Protein AF-A0A8T5HDU9-F1 (afdb_monomer_lite)

Sequence (271 aa):
MELEDFENNLGLETKKKIGDFSKLNGHQFEDYLKELFSILGYQVMRTKLSGDQGADLIIKKDDMKTVVQAKKYAGTVTNKAIQEVVASKKHYGADKAMVVTTGTFTKSAIELAKSNKVEIWDKNKLKEIINSINKTSNKSKGFQNQQSLNLKGDTFPAHCPFCDSEIKLNVKDLPKKNKQKTLSCPECNVDLGISIPDNFYSCIGCKKEFDTVKERIDHSKLCKKVKERQFNCSHCKKEFTLDDDEFKEFTKKGNLKVECPACKKNNMLKK

Structure (mmCIF, N/CA/C/O backbone):
data_AF-A0A8T5HDU9-F1
#
_entry.id   AF-A0A8T5HDU9-F1
#
loop_
_atom_site.group_PDB
_atom_site.id
_atom_site.type_symbol
_atom_site.label_atom_id
_atom_site.label_alt_id
_atom_site.label_comp_id
_atom_site.label_asym_id
_atom_site.label_entity_id
_atom_site.label_seq_id
_atom_site.pdbx_PDB_ins_code
_atom_site.Cartn_x
_atom_site.Cartn_y
_atom_site.Cartn_z
_atom_site.occupancy
_atom_site.B_iso_or_equiv
_atom_site.auth_seq_id
_atom_site.auth_comp_id
_atom_site.auth_asym_id
_atom_site.auth_atom_id
_atom_site.pdbx_PDB_model_num
ATOM 1 N N . MET A 1 1 ? 9.344 19.433 13.221 1.00 44.47 1 MET A N 1
ATOM 2 C CA . MET A 1 1 ? 10.137 18.382 12.566 1.00 44.47 1 MET A CA 1
ATOM 3 C C . MET A 1 1 ? 10.435 18.914 11.184 1.00 44.47 1 MET A C 1
ATOM 5 O O . MET A 1 1 ? 9.564 18.913 10.317 1.00 44.47 1 MET A O 1
ATOM 9 N N . GLU A 1 2 ? 11.553 19.623 11.122 1.00 40.31 2 GLU A N 1
ATOM 10 C CA . GLU A 1 2 ? 11.960 20.513 10.033 1.00 40.31 2 GLU A CA 1
ATOM 11 C C . GLU A 1 2 ? 12.643 19.693 8.931 1.00 40.31 2 GLU A C 1
ATOM 13 O O . GLU A 1 2 ? 12.979 18.531 9.140 1.00 40.31 2 GLU A O 1
ATOM 18 N N . LEU A 1 3 ? 12.827 20.271 7.741 1.00 41.50 3 LEU A N 1
ATOM 19 C CA . LEU A 1 3 ? 13.509 19.645 6.592 1.00 41.50 3 LEU A CA 1
ATOM 20 C C . LEU A 1 3 ? 14.855 18.989 6.957 1.00 41.50 3 LEU A C 1
ATOM 22 O O . LEU A 1 3 ? 15.269 18.034 6.305 1.00 41.50 3 LEU A O 1
ATOM 26 N N . GLU A 1 4 ? 15.490 19.454 8.030 1.00 41.84 4 GLU A N 1
ATOM 27 C CA . GLU A 1 4 ? 16.712 18.891 8.599 1.00 41.84 4 GLU A CA 1
ATOM 28 C C . GLU A 1 4 ? 16.515 17.455 9.119 1.00 41.84 4 GLU A C 1
ATOM 30 O O . GLU A 1 4 ? 17.338 16.587 8.846 1.00 41.84 4 GLU A O 1
ATOM 35 N N . ASP A 1 5 ? 15.385 17.141 9.761 1.00 40.84 5 ASP A N 1
ATOM 36 C CA . ASP A 1 5 ? 15.071 15.783 10.236 1.00 40.84 5 ASP A CA 1
ATOM 37 C C . ASP A 1 5 ? 14.770 14.812 9.076 1.00 40.84 5 ASP A C 1
ATOM 39 O O . ASP A 1 5 ? 14.942 13.597 9.208 1.00 40.84 5 ASP A O 1
ATOM 43 N N . PHE A 1 6 ? 14.324 15.345 7.932 1.00 44.84 6 PHE A N 1
ATOM 44 C CA . PHE A 1 6 ? 14.048 14.595 6.703 1.00 44.84 6 PHE A CA 1
ATOM 45 C C . PHE A 1 6 ? 15.334 14.275 5.929 1.00 44.84 6 PHE A C 1
ATOM 47 O O . PHE A 1 6 ? 15.513 13.147 5.473 1.00 44.84 6 PHE A O 1
ATOM 54 N N . GLU A 1 7 ? 16.264 15.230 5.835 1.00 39.62 7 GLU A N 1
ATOM 55 C CA . GLU A 1 7 ? 17.605 14.980 5.294 1.00 39.62 7 GLU A CA 1
ATOM 56 C C . GLU A 1 7 ? 18.400 14.005 6.182 1.00 39.62 7 GLU A C 1
ATOM 58 O O . GLU A 1 7 ? 19.117 13.147 5.663 1.00 39.62 7 GLU A O 1
ATOM 63 N N . ASN A 1 8 ? 18.210 14.071 7.506 1.00 40.03 8 ASN A N 1
ATOM 64 C CA . ASN A 1 8 ? 18.898 13.217 8.478 1.00 40.03 8 ASN A CA 1
ATOM 65 C C . ASN A 1 8 ? 18.348 11.775 8.552 1.00 40.03 8 ASN A C 1
ATOM 67 O O . ASN A 1 8 ? 19.130 10.842 8.733 1.00 40.03 8 ASN A O 1
ATOM 71 N N . ASN A 1 9 ? 17.039 11.542 8.364 1.00 38.56 9 ASN A N 1
ATOM 72 C CA . ASN A 1 9 ? 16.456 10.183 8.362 1.00 38.56 9 ASN A CA 1
ATOM 73 C C . ASN A 1 9 ? 16.655 9.407 7.049 1.00 38.56 9 ASN A C 1
ATOM 75 O O . ASN A 1 9 ? 16.356 8.216 6.986 1.00 38.56 9 ASN A O 1
ATOM 79 N N . LEU A 1 10 ? 17.201 10.046 6.011 1.00 43.00 10 LEU A N 1
ATOM 80 C CA . LEU A 1 10 ? 17.503 9.406 4.728 1.00 43.00 10 LEU A CA 1
ATOM 81 C C . LEU A 1 10 ? 18.739 8.488 4.772 1.00 43.00 10 LEU A C 1
ATOM 83 O O . LEU A 1 10 ? 19.112 7.932 3.742 1.00 43.00 10 LEU A O 1
ATOM 87 N N . GLY A 1 11 ? 19.382 8.297 5.933 1.00 31.52 11 GLY A N 1
ATOM 88 C CA . GLY A 1 11 ? 20.505 7.361 6.075 1.00 31.52 11 GLY A CA 1
ATOM 89 C C . GLY A 1 11 ? 21.682 7.697 5.153 1.00 31.52 11 GLY A C 1
ATOM 90 O O . GLY A 1 11 ? 22.359 6.806 4.640 1.00 31.52 11 GLY A O 1
ATOM 91 N N . LEU A 1 12 ? 21.907 8.986 4.899 1.00 38.19 12 LEU A N 1
ATOM 92 C CA . LEU A 1 12 ? 23.002 9.480 4.077 1.00 38.19 12 LEU A CA 1
ATOM 93 C C . LEU A 1 12 ? 23.918 10.325 4.955 1.00 38.19 12 LEU A C 1
ATOM 95 O O . LEU A 1 12 ? 23.865 11.552 4.939 1.00 38.19 12 LEU A O 1
ATOM 99 N N . GLU A 1 13 ? 24.812 9.664 5.691 1.00 32.16 13 GLU A N 1
ATOM 100 C CA . GLU A 1 13 ? 26.053 10.336 6.057 1.00 32.16 13 GLU A CA 1
ATOM 101 C C . GLU A 1 13 ? 26.675 10.880 4.763 1.00 32.16 13 GLU A C 1
ATOM 103 O O . GLU A 1 13 ? 26.891 10.139 3.800 1.00 32.16 13 GLU A O 1
ATOM 108 N N . THR A 1 14 ? 26.913 12.192 4.743 1.00 31.80 14 THR A N 1
ATOM 109 C CA . THR A 1 14 ? 27.238 13.066 3.600 1.00 31.80 14 THR A CA 1
ATOM 110 C C . THR A 1 14 ? 26.031 13.588 2.810 1.00 31.80 14 THR A C 1
ATOM 112 O O . THR A 1 14 ? 25.329 12.839 2.137 1.00 31.80 14 THR A O 1
ATOM 115 N N . LYS A 1 15 ? 25.866 14.925 2.826 1.00 36.50 15 LYS A N 1
ATOM 116 C CA . LYS A 1 15 ? 25.014 15.748 1.943 1.00 36.50 15 LYS A CA 1
ATOM 117 C C . LYS A 1 15 ? 25.076 15.267 0.482 1.00 36.50 15 LYS A C 1
ATOM 119 O O . LYS A 1 15 ? 25.859 15.775 -0.323 1.00 36.50 15 LYS A O 1
ATOM 124 N N . LYS A 1 16 ? 24.267 14.276 0.111 1.00 39.75 16 LYS A N 1
ATOM 125 C CA . LYS A 1 16 ? 24.137 13.792 -1.267 1.00 39.75 16 LYS A CA 1
ATOM 126 C C . LYS A 1 16 ? 23.023 14.590 -1.926 1.00 39.75 16 LYS A C 1
ATOM 128 O O . LYS A 1 16 ? 21.868 14.504 -1.526 1.00 39.75 16 LYS A O 1
ATOM 133 N N . LYS A 1 17 ? 23.382 15.384 -2.939 1.00 41.81 17 LYS A N 1
ATOM 134 C CA . LYS A 1 17 ? 22.431 16.140 -3.766 1.00 41.81 17 LYS A CA 1
ATOM 135 C C . LYS A 1 17 ? 21.303 15.215 -4.231 1.00 41.81 17 LYS A C 1
ATOM 137 O O . LYS A 1 17 ? 21.573 14.187 -4.855 1.00 41.81 17 LYS A O 1
ATOM 142 N N . ILE A 1 18 ? 20.056 15.603 -3.970 1.00 44.72 18 ILE A N 1
ATOM 143 C CA . ILE A 1 18 ? 18.882 14.912 -4.504 1.00 44.72 18 ILE A CA 1
ATOM 144 C C . ILE A 1 18 ? 19.044 14.823 -6.035 1.00 44.72 18 ILE A C 1
ATOM 146 O O . ILE A 1 18 ? 19.219 15.839 -6.707 1.00 44.72 18 ILE A O 1
ATOM 150 N N . GLY A 1 19 ? 19.070 13.603 -6.581 1.00 49.00 19 GLY A N 1
ATOM 151 C CA . GLY A 1 19 ? 19.288 13.348 -8.011 1.00 49.00 19 GLY A CA 1
ATOM 152 C C . GLY A 1 19 ? 20.672 12.814 -8.407 1.00 49.00 19 GLY A C 1
ATOM 153 O O . GLY A 1 19 ? 20.871 12.509 -9.588 1.00 49.00 19 GLY A O 1
ATOM 154 N N . ASP A 1 20 ? 21.613 12.645 -7.469 1.00 59.44 20 ASP A N 1
ATOM 155 C CA . ASP A 1 20 ? 22.830 11.859 -7.713 1.00 59.44 20 ASP A CA 1
ATOM 156 C C . ASP A 1 20 ? 22.637 10.380 -7.334 1.00 59.44 20 ASP A C 1
ATOM 158 O O . ASP A 1 20 ? 23.040 9.905 -6.272 1.00 59.44 20 ASP A O 1
ATOM 162 N N . PHE A 1 21 ? 22.020 9.632 -8.249 1.00 68.12 21 PHE A N 1
ATOM 163 C CA . PHE A 1 21 ? 21.819 8.186 -8.113 1.00 68.12 21 PHE A CA 1
ATOM 164 C C . PHE A 1 21 ? 23.083 7.355 -8.396 1.00 68.12 21 PHE A C 1
ATOM 166 O O . PHE A 1 21 ? 23.035 6.124 -8.337 1.00 68.12 21 PHE A O 1
ATOM 173 N N . SER A 1 22 ? 24.213 7.991 -8.738 1.00 61.94 22 SER A N 1
ATOM 174 C CA . SER A 1 22 ? 25.434 7.282 -9.155 1.00 61.94 22 SER A CA 1
ATOM 175 C C . SER A 1 22 ? 25.987 6.382 -8.047 1.00 61.94 22 SER A C 1
ATOM 177 O O . SER A 1 22 ? 26.449 5.273 -8.323 1.00 61.94 22 SER A O 1
ATOM 179 N N . LYS A 1 23 ? 25.848 6.829 -6.793 1.00 66.44 23 LYS A N 1
ATOM 180 C CA . LYS A 1 23 ? 26.367 6.168 -5.589 1.00 66.44 23 LYS A CA 1
ATOM 181 C C . LYS A 1 23 ? 25.394 5.182 -4.935 1.00 66.44 23 LYS A C 1
ATOM 183 O O . LYS A 1 23 ? 25.739 4.643 -3.889 1.00 66.44 23 LYS A O 1
ATOM 188 N N . LEU A 1 24 ? 24.195 4.978 -5.488 1.00 74.12 24 LEU A N 1
ATOM 189 C CA . LEU A 1 24 ? 23.232 4.008 -4.953 1.00 74.12 24 LEU A CA 1
ATOM 190 C C . LEU A 1 24 ? 23.458 2.627 -5.578 1.00 74.12 24 LEU A C 1
ATOM 192 O O . LEU A 1 24 ? 23.726 2.513 -6.778 1.00 74.12 24 LEU A O 1
ATOM 196 N N . ASN A 1 25 ? 23.338 1.569 -4.781 1.00 79.44 25 ASN A N 1
ATOM 197 C CA . ASN A 1 25 ? 23.164 0.209 -5.294 1.00 79.44 25 ASN A CA 1
ATOM 198 C C . ASN A 1 25 ? 21.679 -0.066 -5.637 1.00 79.44 25 ASN A C 1
ATOM 200 O O . ASN A 1 25 ? 20.837 0.819 -5.491 1.00 79.44 25 ASN A O 1
ATOM 204 N N . GLY A 1 26 ? 21.366 -1.261 -6.153 1.00 78.69 26 GLY A N 1
ATOM 205 C CA . GLY A 1 26 ? 19.998 -1.631 -6.550 1.00 78.69 26 GLY A CA 1
ATOM 206 C C . GLY A 1 26 ? 18.989 -1.504 -5.406 1.00 78.69 26 GLY A C 1
ATOM 207 O O . GLY A 1 26 ? 18.025 -0.757 -5.528 1.00 78.69 26 GLY A O 1
ATOM 208 N N . HIS A 1 27 ? 19.284 -2.114 -4.259 1.00 78.88 27 HIS A N 1
ATOM 209 C CA . HIS A 1 27 ? 18.409 -2.062 -3.085 1.00 78.88 27 HIS A CA 1
ATOM 210 C C . HIS A 1 27 ? 18.251 -0.654 -2.512 1.00 78.88 27 HIS A C 1
ATOM 212 O O . HIS A 1 27 ? 17.145 -0.239 -2.192 1.00 78.88 27 HIS A O 1
ATOM 218 N N . GLN A 1 28 ? 19.331 0.126 -2.456 1.00 80.88 28 GLN A N 1
ATOM 219 C CA . GLN A 1 28 ? 19.270 1.528 -2.036 1.00 80.88 28 GLN A CA 1
ATOM 220 C C . GLN A 1 28 ? 18.417 2.376 -2.986 1.00 80.88 28 GLN A C 1
ATOM 222 O O . GLN A 1 28 ? 17.809 3.356 -2.564 1.00 80.88 28 GLN A O 1
ATOM 227 N N . PHE A 1 29 ? 18.376 2.026 -4.273 1.00 83.38 29 PHE A N 1
ATOM 228 C CA . PHE A 1 29 ? 17.495 2.683 -5.229 1.00 83.38 29 PHE A CA 1
ATOM 229 C C . PHE A 1 29 ? 16.028 2.279 -5.028 1.00 83.38 29 PHE A C 1
ATOM 231 O O . PHE A 1 29 ? 15.161 3.142 -5.107 1.00 83.38 29 PHE A O 1
ATOM 238 N N . GLU A 1 30 ? 15.738 1.015 -4.712 1.00 86.31 30 GLU A N 1
ATOM 239 C CA . GLU A 1 30 ? 14.387 0.583 -4.320 1.00 86.31 30 GLU A CA 1
ATOM 240 C C . GLU A 1 30 ? 13.904 1.309 -3.057 1.00 86.31 30 GLU A C 1
ATOM 242 O O . GLU A 1 30 ? 12.787 1.826 -3.039 1.00 86.31 30 GLU A O 1
ATOM 247 N N . ASP A 1 31 ? 14.752 1.400 -2.028 1.00 81.25 31 ASP A N 1
ATOM 248 C CA . ASP A 1 31 ? 14.441 2.115 -0.785 1.00 81.25 31 ASP A CA 1
ATOM 249 C C . ASP A 1 31 ? 14.209 3.606 -1.048 1.00 81.25 31 ASP A C 1
ATOM 251 O O . ASP A 1 31 ? 13.233 4.184 -0.571 1.00 81.25 31 ASP A O 1
ATOM 255 N N . TYR A 1 32 ? 15.033 4.219 -1.900 1.00 84.12 32 TYR A N 1
ATOM 256 C CA . TYR A 1 32 ? 14.809 5.591 -2.344 1.00 84.12 32 TYR A CA 1
ATOM 257 C C . TYR A 1 32 ? 13.450 5.763 -3.042 1.00 84.12 32 TYR A C 1
ATOM 259 O O . TYR A 1 32 ? 12.726 6.722 -2.772 1.00 84.12 32 TYR A O 1
ATOM 267 N N . LEU A 1 33 ? 13.088 4.848 -3.947 1.00 87.75 33 LEU A N 1
ATOM 268 C CA . LEU A 1 33 ? 11.809 4.910 -4.652 1.00 87.75 33 LEU A CA 1
ATOM 269 C C . LEU A 1 33 ? 10.627 4.723 -3.704 1.00 87.75 33 LEU A C 1
ATOM 271 O O . LEU A 1 33 ? 9.613 5.395 -3.880 1.00 87.75 33 LEU A O 1
ATOM 275 N N . LYS A 1 34 ? 10.756 3.872 -2.682 1.00 84.25 34 LYS A N 1
ATOM 276 C CA . LYS A 1 34 ? 9.738 3.720 -1.640 1.00 84.25 34 LYS A CA 1
ATOM 277 C C . LYS A 1 34 ? 9.434 5.051 -0.955 1.00 84.25 34 LYS A C 1
ATOM 279 O O . LYS A 1 34 ? 8.264 5.430 -0.853 1.00 84.25 34 LYS A O 1
ATOM 284 N N . GLU A 1 35 ? 10.464 5.781 -0.545 1.00 79.69 35 GLU A N 1
ATOM 285 C CA . GLU A 1 35 ? 10.294 7.099 0.073 1.00 79.69 35 GLU A CA 1
ATOM 286 C C . GLU A 1 35 ? 9.729 8.121 -0.923 1.00 79.69 35 GLU A C 1
ATOM 288 O O . GLU A 1 35 ? 8.766 8.826 -0.619 1.00 79.69 35 GLU A O 1
ATOM 293 N N . LEU A 1 36 ? 10.247 8.150 -2.158 1.00 83.44 36 LEU A N 1
ATOM 294 C CA . LEU A 1 36 ? 9.759 9.050 -3.205 1.00 83.44 36 LEU A CA 1
ATOM 295 C C . LEU A 1 36 ? 8.262 8.855 -3.483 1.00 83.44 36 LEU A C 1
ATOM 297 O O . LEU A 1 36 ? 7.505 9.824 -3.518 1.00 83.44 36 LEU A O 1
ATOM 301 N N . PHE A 1 37 ? 7.813 7.614 -3.668 1.00 86.56 37 PHE A N 1
ATOM 302 C CA . PHE A 1 37 ? 6.399 7.316 -3.891 1.00 86.56 37 PHE A CA 1
ATOM 303 C C . PHE A 1 37 ? 5.545 7.667 -2.670 1.00 86.56 37 PHE A C 1
ATOM 305 O O . PHE A 1 37 ? 4.448 8.203 -2.837 1.00 86.56 37 PHE A O 1
ATOM 312 N N . SER A 1 38 ? 6.060 7.460 -1.458 1.00 79.88 38 SER A N 1
ATOM 313 C CA . SER A 1 38 ? 5.369 7.859 -0.227 1.00 79.88 38 SER A CA 1
ATOM 314 C C . SER A 1 38 ? 5.126 9.373 -0.178 1.00 79.88 38 SER A C 1
ATOM 316 O O . SER A 1 38 ? 4.008 9.805 0.105 1.00 79.88 38 SER A O 1
ATOM 318 N N . ILE A 1 39 ? 6.124 10.181 -0.557 1.00 77.06 39 ILE A N 1
ATOM 319 C CA . ILE A 1 39 ? 6.014 11.650 -0.663 1.00 77.06 39 ILE A CA 1
ATOM 320 C C . ILE A 1 39 ? 4.996 12.063 -1.730 1.00 77.06 39 ILE A C 1
ATOM 322 O O . ILE A 1 39 ? 4.244 13.018 -1.549 1.00 77.06 39 ILE A O 1
ATOM 326 N N . LEU A 1 40 ? 4.928 11.323 -2.836 1.00 79.19 40 LEU A N 1
ATOM 327 C CA . LEU A 1 40 ? 3.941 11.538 -3.899 1.00 79.19 40 LEU A CA 1
ATOM 328 C C . LEU A 1 40 ? 2.515 11.089 -3.513 1.00 79.19 40 LEU A C 1
ATOM 330 O O . LEU A 1 40 ? 1.588 11.173 -4.333 1.00 79.19 40 LEU A O 1
ATOM 334 N N . GLY A 1 41 ? 2.322 10.633 -2.272 1.00 80.62 41 GLY A N 1
ATOM 335 C CA . GLY A 1 41 ? 1.033 10.238 -1.714 1.00 80.62 41 GLY A CA 1
ATOM 336 C C . GLY A 1 41 ? 0.614 8.815 -2.074 1.00 80.62 41 GLY A C 1
ATOM 337 O O . GLY A 1 41 ? -0.575 8.513 -2.032 1.00 80.62 41 GLY A O 1
ATOM 338 N N . TYR A 1 42 ? 1.553 7.953 -2.464 1.00 83.00 42 TYR A N 1
ATOM 339 C CA . TYR A 1 42 ? 1.280 6.532 -2.661 1.00 83.00 42 TYR A CA 1
ATOM 340 C C . TYR A 1 42 ? 1.483 5.758 -1.357 1.00 83.00 42 TYR A C 1
ATOM 342 O O . TYR A 1 42 ? 2.372 6.052 -0.563 1.00 83.00 42 TYR A O 1
ATOM 350 N N . GLN A 1 43 ? 0.694 4.706 -1.172 1.00 81.50 43 GLN A N 1
ATOM 351 C CA . GLN A 1 43 ? 1.021 3.622 -0.252 1.00 81.50 43 GLN A CA 1
ATOM 352 C C . GLN A 1 43 ? 2.010 2.693 -0.953 1.00 81.50 43 GLN A C 1
ATOM 354 O O . GLN A 1 43 ? 1.779 2.350 -2.111 1.00 81.50 43 GLN A O 1
ATOM 359 N N . VAL A 1 44 ? 3.091 2.284 -0.289 1.00 85.00 44 VAL A N 1
ATOM 360 C CA . VAL A 1 44 ? 4.171 1.514 -0.925 1.00 85.00 44 VAL A CA 1
ATOM 361 C C . VAL A 1 44 ? 4.487 0.248 -0.141 1.00 85.00 44 VAL A C 1
ATOM 363 O O . VAL A 1 44 ? 4.663 0.288 1.073 1.00 85.00 44 VAL A O 1
ATOM 366 N N . MET A 1 45 ? 4.621 -0.867 -0.852 1.00 83.38 45 MET A N 1
ATOM 367 C CA . MET A 1 45 ? 5.045 -2.164 -0.337 1.00 83.38 45 MET A CA 1
ATOM 368 C C . MET A 1 45 ? 6.241 -2.663 -1.156 1.00 83.38 45 MET A C 1
ATOM 370 O O . MET A 1 45 ? 6.192 -2.634 -2.383 1.00 83.38 45 MET A O 1
ATOM 374 N N . ARG A 1 46 ? 7.303 -3.139 -0.494 1.00 81.50 46 ARG A N 1
ATOM 375 C CA . ARG A 1 46 ? 8.397 -3.867 -1.163 1.00 81.50 46 ARG A CA 1
ATOM 376 C C . ARG A 1 46 ? 7.983 -5.315 -1.394 1.00 81.50 46 ARG A C 1
ATOM 378 O O . ARG A 1 46 ? 7.341 -5.914 -0.532 1.00 81.50 46 ARG A O 1
ATOM 385 N N . THR A 1 47 ? 8.346 -5.874 -2.539 1.00 79.25 47 THR A N 1
ATOM 386 C CA . THR A 1 47 ? 8.228 -7.317 -2.776 1.00 79.25 47 THR A CA 1
ATOM 387 C C . THR A 1 47 ? 9.401 -8.054 -2.114 1.00 79.25 47 THR A C 1
ATOM 389 O O . THR A 1 47 ? 10.332 -7.442 -1.582 1.00 79.25 47 THR A O 1
ATOM 392 N N . LYS A 1 48 ? 9.343 -9.391 -2.062 1.00 73.75 48 LYS A N 1
ATOM 393 C CA . LYS A 1 48 ? 10.425 -10.198 -1.477 1.00 73.75 48 LYS A CA 1
ATOM 394 C C . LYS A 1 48 ? 11.701 -10.053 -2.315 1.00 73.75 48 LYS A C 1
ATOM 396 O O . LYS A 1 48 ? 11.640 -10.133 -3.532 1.00 73.75 48 LYS A O 1
ATOM 401 N N . LEU A 1 49 ? 12.854 -9.945 -1.647 1.00 57.53 49 LEU A N 1
ATOM 402 C CA . LEU A 1 49 ? 14.182 -9.812 -2.274 1.00 57.53 49 LEU A CA 1
ATOM 403 C C . LEU A 1 49 ? 14.569 -10.990 -3.191 1.00 57.53 49 LEU A C 1
ATOM 405 O O . LEU A 1 49 ? 15.455 -10.847 -4.029 1.00 57.53 49 LEU A O 1
ATOM 409 N N . SER A 1 50 ? 13.946 -12.161 -3.024 1.00 50.69 50 SER A N 1
ATOM 410 C CA . SER A 1 50 ? 14.136 -13.324 -3.892 1.00 50.69 50 SER A CA 1
ATOM 411 C C . SER A 1 50 ? 12.793 -13.835 -4.415 1.00 50.69 50 SER A C 1
ATOM 413 O O . SER A 1 50 ? 11.808 -13.908 -3.678 1.00 50.69 50 SER A O 1
ATOM 415 N N . GLY A 1 51 ? 12.756 -14.196 -5.703 1.00 56.69 51 GLY A N 1
ATOM 416 C CA . GLY A 1 51 ? 11.541 -14.698 -6.352 1.00 56.69 51 GLY A CA 1
ATOM 417 C C . GLY A 1 51 ? 10.451 -13.638 -6.535 1.00 56.69 51 GLY A C 1
ATOM 418 O O . GLY A 1 51 ? 9.275 -13.983 -6.532 1.00 56.69 51 GLY A O 1
ATOM 419 N N . ASP A 1 52 ? 10.844 -12.373 -6.693 1.00 60.22 52 ASP A N 1
ATOM 420 C CA . ASP A 1 52 ? 10.005 -11.172 -6.830 1.00 60.22 52 ASP A CA 1
ATOM 421 C C . ASP A 1 52 ? 9.054 -11.177 -8.046 1.00 60.22 52 ASP A C 1
ATOM 423 O O . ASP A 1 52 ? 8.177 -10.316 -8.165 1.00 60.22 52 ASP A O 1
ATOM 427 N N . GLN A 1 53 ? 9.194 -12.168 -8.934 1.00 74.56 53 GLN A N 1
ATOM 428 C CA . GLN A 1 53 ? 8.408 -12.337 -10.157 1.00 74.56 53 GLN A CA 1
ATOM 429 C C . GLN A 1 53 ? 8.426 -11.080 -11.047 1.00 74.56 53 GLN A C 1
ATOM 431 O O . GLN A 1 53 ? 7.454 -10.839 -11.762 1.00 74.56 53 GLN A O 1
ATOM 436 N N . GLY A 1 54 ? 9.504 -10.279 -11.015 1.00 75.06 54 GLY A N 1
ATOM 437 C CA . GLY A 1 54 ? 9.684 -9.104 -11.884 1.00 75.06 54 GLY A CA 1
ATOM 438 C C . GLY A 1 54 ? 9.033 -7.795 -11.407 1.00 75.06 54 GLY A C 1
ATOM 439 O O . GLY A 1 54 ? 8.733 -6.919 -12.222 1.00 75.06 54 GLY A O 1
ATOM 440 N N . ALA A 1 55 ? 8.767 -7.648 -10.107 1.00 85.56 55 ALA A N 1
ATOM 441 C CA . ALA A 1 55 ? 8.374 -6.368 -9.518 1.00 85.56 55 ALA A CA 1
ATOM 442 C C . ALA A 1 55 ? 9.123 -6.156 -8.207 1.00 85.56 55 ALA A C 1
ATOM 444 O O . ALA A 1 55 ? 9.084 -7.035 -7.359 1.00 85.56 55 ALA A O 1
ATOM 445 N N . ASP A 1 56 ? 9.719 -4.980 -8.015 1.00 88.62 56 ASP A N 1
ATOM 446 C CA . ASP A 1 56 ? 10.464 -4.622 -6.799 1.00 88.62 56 ASP A CA 1
ATOM 447 C C . ASP A 1 56 ? 9.565 -3.912 -5.769 1.00 88.62 56 ASP A C 1
ATOM 449 O O . ASP A 1 56 ? 9.728 -4.064 -4.556 1.00 88.62 56 ASP A O 1
ATOM 453 N N . LEU A 1 57 ? 8.582 -3.133 -6.245 1.00 91.06 57 LEU A N 1
ATOM 454 C CA . LEU A 1 57 ? 7.603 -2.436 -5.407 1.00 91.06 57 LEU A CA 1
ATOM 455 C C . LEU A 1 57 ? 6.176 -2.650 -5.916 1.00 91.06 57 LEU A C 1
ATOM 457 O O . LEU A 1 57 ? 5.918 -2.833 -7.105 1.00 91.06 57 LEU A O 1
ATOM 461 N N . ILE A 1 58 ? 5.224 -2.536 -5.001 1.00 91.06 58 ILE A N 1
ATOM 462 C CA . ILE A 1 58 ? 3.798 -2.414 -5.282 1.00 91.06 58 ILE A CA 1
ATOM 463 C C . ILE A 1 58 ? 3.328 -1.119 -4.634 1.00 91.06 58 ILE A C 1
ATOM 465 O O . ILE A 1 58 ? 3.455 -0.946 -3.422 1.00 91.06 58 ILE A O 1
ATOM 469 N N . ILE A 1 59 ? 2.790 -0.209 -5.442 1.00 93.75 59 ILE A N 1
ATOM 470 C CA . ILE A 1 59 ? 2.288 1.087 -4.987 1.00 93.75 59 ILE A CA 1
ATOM 471 C C . ILE A 1 59 ? 0.776 1.185 -5.196 1.00 93.75 59 ILE A C 1
ATOM 473 O O . ILE A 1 59 ? 0.247 0.653 -6.171 1.00 93.75 59 ILE A O 1
ATOM 477 N N . LYS A 1 60 ? 0.066 1.868 -4.295 1.00 88.56 60 LYS A N 1
ATOM 478 C CA . LYS A 1 60 ? -1.383 2.094 -4.383 1.00 88.56 60 LYS A CA 1
ATOM 479 C C . LYS A 1 60 ? -1.717 3.560 -4.129 1.00 88.56 60 LYS A C 1
ATOM 481 O O . LYS A 1 60 ? -1.225 4.144 -3.166 1.00 88.56 60 LYS A O 1
ATOM 486 N N . LYS A 1 61 ? -2.553 4.149 -4.981 1.00 86.62 61 LYS A N 1
ATOM 487 C CA . LYS A 1 61 ? -3.100 5.503 -4.811 1.00 86.62 61 LYS A CA 1
ATOM 488 C C . LYS A 1 61 ? -4.464 5.579 -5.484 1.00 86.62 61 LYS A C 1
ATOM 490 O O . LYS A 1 61 ? -4.610 5.041 -6.576 1.00 86.62 61 LYS A O 1
ATOM 495 N N . ASP A 1 62 ? -5.433 6.213 -4.827 1.00 85.31 62 ASP A N 1
ATOM 496 C CA . ASP A 1 62 ? -6.814 6.350 -5.320 1.00 85.31 62 ASP A CA 1
ATOM 497 C C . ASP A 1 62 ? -7.412 4.997 -5.755 1.00 85.31 62 ASP A C 1
ATOM 499 O O . ASP A 1 62 ? -7.923 4.844 -6.860 1.00 85.31 62 ASP A O 1
ATOM 503 N N . ASP A 1 63 ? -7.228 3.981 -4.904 1.00 81.25 63 ASP A N 1
ATOM 504 C CA . ASP A 1 63 ? -7.592 2.573 -5.122 1.00 81.25 63 ASP A CA 1
ATOM 505 C C . ASP A 1 63 ? -6.951 1.856 -6.320 1.00 81.25 63 ASP A C 1
ATOM 507 O O . ASP A 1 63 ? -7.170 0.664 -6.508 1.00 81.25 63 ASP A O 1
ATOM 511 N N . MET A 1 64 ? -6.052 2.516 -7.049 1.00 88.62 64 MET A N 1
ATOM 512 C CA . MET A 1 64 ? -5.326 1.921 -8.167 1.00 88.62 64 MET A CA 1
ATOM 513 C C . MET A 1 64 ? -4.020 1.282 -7.703 1.00 88.62 64 MET A C 1
ATOM 515 O O . MET A 1 64 ? -3.110 1.973 -7.233 1.00 88.62 64 MET A O 1
ATOM 519 N N . LYS A 1 65 ? -3.892 -0.033 -7.895 1.00 91.38 65 LYS A N 1
ATOM 520 C CA . LYS A 1 65 ? -2.684 -0.807 -7.596 1.00 91.38 65 LYS A CA 1
ATOM 521 C C . LYS A 1 65 ? -1.748 -0.821 -8.805 1.00 91.38 65 LYS A C 1
ATOM 523 O O . LYS A 1 65 ? -2.145 -1.130 -9.927 1.00 91.38 65 LYS A O 1
ATOM 528 N N . THR A 1 66 ? -0.478 -0.506 -8.582 1.00 95.19 66 THR A N 1
ATOM 529 C CA . THR A 1 66 ? 0.561 -0.456 -9.617 1.00 95.19 66 THR A CA 1
ATOM 530 C C . THR A 1 66 ? 1.755 -1.299 -9.190 1.00 95.19 66 THR A C 1
ATOM 532 O O . THR A 1 66 ? 2.305 -1.089 -8.112 1.00 95.19 66 THR A O 1
ATOM 535 N N . VAL A 1 67 ? 2.172 -2.243 -10.033 1.00 95.12 67 VAL A N 1
ATOM 536 C CA . VAL A 1 67 ? 3.463 -2.935 -9.866 1.00 95.12 67 VAL A CA 1
ATOM 537 C C . VAL A 1 67 ? 4.583 -2.084 -10.453 1.00 95.12 67 VAL A C 1
ATOM 539 O O . VAL A 1 67 ? 4.417 -1.492 -11.520 1.00 95.12 67 VAL A O 1
ATOM 542 N N . VAL A 1 68 ? 5.718 -2.028 -9.767 1.00 95.25 68 VAL A N 1
ATOM 543 C CA . VAL A 1 68 ? 6.872 -1.222 -10.159 1.00 95.25 68 VAL A CA 1
ATOM 544 C C . VAL A 1 68 ? 8.110 -2.105 -10.230 1.00 95.25 68 VAL A C 1
ATOM 546 O O . VAL A 1 68 ? 8.488 -2.724 -9.238 1.00 95.25 68 VAL A O 1
ATOM 549 N N . GLN A 1 69 ? 8.777 -2.112 -11.380 1.00 93.81 69 GLN A N 1
ATOM 550 C CA . GLN A 1 69 ? 10.138 -2.629 -11.512 1.00 93.81 69 GLN A CA 1
ATOM 551 C C . GLN A 1 69 ? 11.124 -1.454 -11.481 1.00 93.81 69 GLN A C 1
ATOM 553 O O . GLN A 1 69 ? 11.118 -0.583 -12.353 1.00 93.81 69 GLN A O 1
ATOM 558 N N . ALA A 1 70 ? 12.001 -1.444 -10.490 1.00 91.88 70 ALA A N 1
ATOM 559 C CA . ALA A 1 70 ? 13.137 -0.561 -10.351 1.00 91.88 70 ALA A CA 1
ATOM 560 C C . ALA A 1 70 ? 14.375 -1.165 -11.037 1.00 91.88 70 ALA A C 1
ATOM 562 O O . ALA A 1 70 ? 14.830 -2.261 -10.728 1.00 91.88 70 ALA A O 1
ATOM 563 N N . LYS A 1 71 ? 14.992 -0.426 -11.961 1.00 88.19 71 LYS A N 1
ATOM 564 C CA . LYS A 1 71 ? 16.293 -0.790 -12.541 1.00 88.19 71 LYS A CA 1
ATOM 565 C C . LYS A 1 71 ? 17.304 0.319 -12.283 1.00 88.19 71 LYS A C 1
ATOM 567 O O . LYS A 1 71 ? 17.334 1.324 -12.999 1.00 88.19 71 LYS A O 1
ATOM 572 N N . LYS A 1 72 ? 18.192 0.121 -11.304 1.00 80.69 72 LYS A N 1
ATOM 573 C CA . LYS A 1 72 ? 19.376 0.977 -11.139 1.00 80.69 72 LYS A CA 1
ATOM 574 C C . LYS A 1 72 ? 20.385 0.639 -12.233 1.00 80.69 72 LYS A C 1
ATOM 576 O O . LYS A 1 72 ? 21.116 -0.339 -12.131 1.00 80.69 72 LYS A O 1
ATOM 581 N N . TYR A 1 73 ? 20.403 1.432 -13.298 1.00 70.81 73 TYR A N 1
ATOM 582 C CA . TYR A 1 73 ? 21.245 1.215 -14.474 1.00 70.81 73 TYR A CA 1
ATOM 583 C C . TYR A 1 73 ? 21.960 2.511 -14.863 1.00 70.81 73 TYR A C 1
ATOM 585 O O . TYR A 1 73 ? 21.369 3.591 -14.841 1.00 70.81 73 TYR A O 1
ATOM 593 N N . ALA A 1 74 ? 23.242 2.397 -15.216 1.00 58.94 74 ALA A N 1
ATOM 594 C CA . ALA A 1 74 ? 23.985 3.480 -15.867 1.00 58.94 74 ALA A CA 1
ATOM 595 C C . ALA A 1 74 ? 23.740 3.508 -17.390 1.00 58.94 74 ALA A C 1
ATOM 597 O O . ALA A 1 74 ? 23.946 4.540 -18.022 1.00 58.94 74 ALA A O 1
ATOM 598 N N . GLY A 1 75 ? 23.295 2.382 -17.961 1.00 68.75 75 GLY A N 1
ATOM 599 C CA . GLY A 1 75 ? 22.987 2.225 -19.381 1.00 68.75 75 GLY A CA 1
ATOM 600 C C . GLY A 1 75 ? 21.493 2.304 -19.696 1.00 68.75 75 GLY A C 1
ATOM 601 O O . GLY A 1 75 ? 20.696 2.862 -18.941 1.00 68.75 75 GLY A O 1
ATOM 602 N N . THR A 1 76 ? 21.120 1.721 -20.830 1.00 85.00 76 THR A N 1
ATOM 603 C CA . THR A 1 76 ? 19.755 1.775 -21.352 1.00 85.00 76 THR A CA 1
ATOM 604 C C . THR A 1 76 ? 18.967 0.508 -21.003 1.00 85.00 76 THR A C 1
ATOM 606 O O . THR A 1 76 ? 19.428 -0.607 -21.234 1.00 85.00 76 THR A O 1
ATOM 609 N N . VAL A 1 77 ? 17.760 0.678 -20.467 1.00 89.38 77 VAL A N 1
ATOM 610 C CA . VAL A 1 77 ? 16.801 -0.389 -20.173 1.00 89.38 77 VAL A CA 1
ATOM 611 C C . VAL A 1 77 ? 16.203 -0.933 -21.471 1.00 89.38 77 VAL A C 1
ATOM 613 O O . VAL A 1 77 ? 15.732 -0.173 -22.319 1.00 89.38 77 VAL A O 1
ATOM 616 N N . THR A 1 78 ? 16.218 -2.258 -21.613 1.00 92.50 78 THR A N 1
ATOM 617 C CA . THR A 1 78 ? 15.723 -2.990 -22.787 1.00 92.50 78 THR A CA 1
ATOM 618 C C . THR A 1 78 ? 14.327 -3.575 -22.550 1.00 92.50 78 THR A C 1
ATOM 620 O O . THR A 1 78 ? 13.774 -3.495 -21.450 1.00 92.50 78 THR A O 1
ATOM 623 N N . ASN A 1 79 ? 13.764 -4.221 -23.578 1.00 94.88 79 ASN A N 1
ATOM 624 C CA . ASN A 1 79 ? 12.441 -4.855 -23.546 1.00 94.88 79 ASN A CA 1
ATOM 625 C C . ASN A 1 79 ? 12.235 -5.809 -22.365 1.00 94.88 79 ASN A C 1
ATOM 627 O O . ASN A 1 79 ? 11.109 -5.936 -21.895 1.00 94.88 79 ASN A O 1
ATOM 631 N N . LYS A 1 80 ? 13.301 -6.454 -21.874 1.00 93.50 80 LYS A N 1
ATOM 632 C CA . LYS A 1 80 ? 13.222 -7.433 -20.786 1.00 93.50 80 LYS A CA 1
ATOM 633 C C . LYS A 1 80 ? 12.541 -6.859 -19.539 1.00 93.50 80 LYS A C 1
ATOM 635 O O . LYS A 1 80 ? 11.633 -7.488 -19.017 1.00 93.50 80 LYS A O 1
ATOM 640 N N . ALA A 1 81 ? 12.897 -5.644 -19.119 1.00 92.44 81 ALA A N 1
ATOM 641 C CA . ALA A 1 81 ? 12.289 -5.025 -17.936 1.00 92.44 81 ALA A CA 1
ATOM 642 C C . ALA A 1 81 ? 10.791 -4.729 -18.129 1.00 92.44 81 ALA A C 1
ATOM 644 O O . ALA A 1 81 ? 10.008 -4.819 -17.188 1.00 92.44 81 ALA A O 1
ATOM 645 N N . ILE A 1 82 ? 10.384 -4.394 -19.358 1.00 96.12 82 ILE A N 1
ATOM 646 C CA . ILE A 1 82 ? 8.972 -4.180 -19.690 1.00 96.12 82 ILE A CA 1
ATOM 647 C C . ILE A 1 82 ? 8.216 -5.515 -19.665 1.00 96.12 82 ILE A C 1
ATOM 649 O O . ILE A 1 82 ? 7.116 -5.589 -19.132 1.00 96.12 82 ILE A O 1
ATOM 653 N N . GLN A 1 83 ? 8.807 -6.580 -20.214 1.00 95.31 83 GLN A N 1
ATOM 654 C CA . GLN A 1 83 ? 8.217 -7.922 -20.210 1.00 95.31 83 GLN A CA 1
ATOM 655 C C . GLN A 1 83 ? 8.047 -8.467 -18.788 1.00 95.31 83 GLN A C 1
ATOM 657 O O . GLN A 1 83 ? 6.987 -9.005 -18.476 1.00 95.31 83 GLN A O 1
ATOM 662 N N . GLU A 1 84 ? 9.062 -8.283 -17.935 1.00 93.44 84 GLU A N 1
ATOM 663 C CA . GLU A 1 84 ? 9.038 -8.652 -16.515 1.00 93.44 84 GLU A CA 1
ATOM 664 C C . GLU A 1 84 ? 7.835 -8.004 -15.819 1.00 93.44 84 GLU A C 1
ATOM 666 O O . GLU A 1 84 ? 6.933 -8.716 -15.382 1.00 93.44 84 GLU A O 1
ATOM 671 N N . VAL A 1 85 ? 7.732 -6.669 -15.840 1.00 94.31 85 VAL A N 1
ATOM 672 C CA . VAL A 1 85 ? 6.660 -5.971 -15.113 1.00 94.31 85 VAL A CA 1
ATOM 673 C C . VAL A 1 85 ? 5.258 -6.259 -15.673 1.00 94.31 85 VAL A C 1
ATOM 675 O O . VAL A 1 85 ? 4.271 -6.261 -14.933 1.00 94.31 85 VAL A O 1
ATOM 678 N N . VAL A 1 86 ? 5.140 -6.530 -16.980 1.00 95.38 86 VAL A N 1
ATOM 679 C CA . VAL A 1 86 ? 3.868 -6.937 -17.604 1.00 95.38 86 VAL A CA 1
ATOM 680 C C . VAL A 1 86 ? 3.406 -8.289 -17.062 1.00 95.38 86 VAL A C 1
ATOM 682 O O . VAL A 1 86 ? 2.220 -8.449 -16.765 1.00 95.38 86 VAL A O 1
ATOM 685 N N . ALA A 1 87 ? 4.321 -9.243 -16.882 1.00 92.31 87 ALA A N 1
ATOM 686 C CA . ALA A 1 87 ? 4.003 -10.520 -16.252 1.00 92.31 87 ALA A CA 1
ATOM 687 C C . ALA A 1 87 ? 3.621 -10.330 -14.772 1.00 92.31 87 ALA A C 1
ATOM 689 O O . ALA A 1 87 ? 2.597 -10.857 -14.322 1.00 92.31 87 ALA A O 1
ATOM 690 N N . SER A 1 88 ? 4.373 -9.505 -14.037 1.00 90.12 88 SER A N 1
ATOM 691 C CA . SER A 1 88 ? 4.122 -9.221 -12.618 1.00 90.12 88 SER A CA 1
ATOM 692 C C . SER A 1 88 ? 2.767 -8.572 -12.380 1.00 90.12 88 SER A C 1
ATOM 694 O O . SER A 1 88 ? 2.111 -8.862 -11.381 1.00 90.12 88 SER A O 1
ATOM 696 N N . LYS A 1 89 ? 2.305 -7.723 -13.307 1.00 93.25 89 LYS A N 1
ATOM 697 C CA . LYS A 1 89 ? 0.998 -7.063 -13.215 1.00 93.25 89 LYS A CA 1
ATOM 698 C C . LYS A 1 89 ? -0.122 -8.071 -12.982 1.00 93.25 89 LYS A C 1
ATOM 700 O O . LYS A 1 89 ? -0.935 -7.888 -12.079 1.00 93.25 89 LYS A O 1
ATOM 705 N N . LYS A 1 90 ? -0.142 -9.149 -13.773 1.00 89.06 90 LYS A N 1
ATOM 706 C CA . LYS A 1 90 ? -1.138 -10.216 -13.629 1.00 89.06 90 LYS A CA 1
ATOM 707 C C . LYS A 1 90 ? -0.900 -11.031 -12.361 1.00 89.06 90 LYS A C 1
ATOM 709 O O . LYS A 1 90 ? -1.862 -11.339 -11.667 1.00 89.06 90 LYS A O 1
ATOM 714 N N . HIS A 1 91 ? 0.356 -11.348 -12.052 1.00 86.12 91 HIS A N 1
ATOM 715 C CA . HIS A 1 91 ? 0.716 -12.126 -10.865 1.00 86.12 91 HIS A CA 1
ATOM 716 C C . HIS A 1 91 ? 0.237 -11.471 -9.558 1.00 86.12 91 HIS A C 1
ATOM 718 O O . HIS A 1 91 ? -0.337 -12.142 -8.708 1.00 86.12 91 HIS A O 1
ATOM 724 N N . TYR A 1 92 ? 0.408 -10.154 -9.426 1.00 82.75 92 TYR A N 1
ATOM 725 C CA . TYR A 1 92 ? 0.043 -9.400 -8.222 1.00 82.75 92 TYR A CA 1
ATOM 726 C C . TYR A 1 92 ? -1.362 -8.774 -8.263 1.00 82.75 92 TYR A C 1
ATOM 728 O O . TYR A 1 92 ? -1.719 -8.024 -7.345 1.00 82.75 92 TYR A O 1
ATOM 736 N N . GLY A 1 93 ? -2.151 -9.046 -9.311 1.00 87.19 93 GLY A N 1
ATOM 737 C CA . GLY A 1 93 ? -3.494 -8.483 -9.489 1.00 87.19 93 GLY A CA 1
ATOM 738 C C . GLY A 1 93 ? -3.504 -6.951 -9.519 1.00 87.19 93 GLY A C 1
ATOM 739 O O . GLY A 1 93 ? -4.329 -6.335 -8.856 1.00 87.19 93 GLY A O 1
ATOM 740 N N . ALA A 1 94 ? -2.538 -6.333 -10.203 1.00 91.62 94 ALA A N 1
ATOM 741 C CA . ALA A 1 94 ? -2.408 -4.880 -10.277 1.00 91.62 94 ALA A CA 1
ATOM 742 C C . ALA A 1 94 ? -3.105 -4.289 -11.513 1.00 91.62 94 ALA A C 1
ATOM 744 O O . ALA A 1 94 ? -3.090 -4.862 -12.605 1.00 91.62 94 ALA A O 1
ATOM 745 N N . ASP A 1 95 ? -3.648 -3.084 -11.366 1.00 94.62 95 ASP A N 1
ATOM 746 C CA . ASP A 1 95 ? -4.349 -2.354 -12.426 1.00 94.62 95 ASP A CA 1
ATOM 747 C C . ASP A 1 95 ? -3.385 -1.729 -13.435 1.00 94.62 95 ASP A C 1
ATOM 749 O O . ASP A 1 95 ? -3.678 -1.614 -14.632 1.00 94.62 95 ASP A O 1
ATOM 753 N N . LYS A 1 96 ? -2.199 -1.344 -12.958 1.00 96.44 96 LYS A N 1
ATOM 754 C CA . LYS A 1 96 ? -1.154 -0.662 -13.726 1.00 96.44 96 LYS A CA 1
ATOM 755 C C . LYS A 1 96 ? 0.212 -1.313 -13.518 1.00 96.44 96 LYS A C 1
ATOM 757 O O . LYS A 1 96 ? 0.432 -2.067 -12.572 1.00 96.44 96 LYS A O 1
ATOM 762 N N . ALA A 1 97 ? 1.127 -1.003 -14.426 1.00 96.81 97 ALA A N 1
ATOM 763 C CA . ALA A 1 97 ? 2.517 -1.425 -14.369 1.00 96.81 97 ALA A CA 1
ATOM 764 C C . ALA A 1 97 ? 3.432 -0.242 -14.676 1.00 96.81 97 ALA A C 1
ATOM 766 O O . ALA A 1 97 ? 3.088 0.601 -15.508 1.00 96.81 97 ALA A O 1
ATOM 767 N N . MET A 1 98 ? 4.585 -0.197 -14.017 1.00 97.56 98 MET A N 1
ATOM 768 C CA . MET A 1 98 ? 5.548 0.887 -14.137 1.00 97.56 98 MET A CA 1
ATOM 769 C C . MET A 1 98 ? 6.985 0.361 -14.119 1.00 97.56 98 MET A C 1
ATOM 771 O O . MET A 1 98 ? 7.317 -0.526 -13.338 1.00 97.56 98 MET A O 1
ATOM 775 N N . VAL A 1 99 ? 7.863 0.942 -14.934 1.00 95.88 99 VAL A N 1
ATOM 776 C CA . VAL A 1 99 ? 9.313 0.729 -14.832 1.00 95.88 99 VAL A CA 1
ATOM 777 C C . VAL A 1 99 ? 10.001 2.043 -14.509 1.00 95.88 99 VAL A C 1
ATOM 779 O O . VAL A 1 99 ? 9.809 3.041 -15.201 1.00 95.88 99 VAL A O 1
ATOM 782 N N . VAL A 1 100 ? 10.836 2.032 -13.474 1.00 94.94 100 VAL A N 1
ATOM 783 C CA . VAL A 1 100 ? 11.577 3.205 -13.010 1.00 94.94 100 VAL A CA 1
ATOM 784 C C . VAL A 1 100 ? 13.071 2.934 -13.106 1.00 94.94 100 VAL A C 1
ATOM 786 O O . VAL A 1 100 ? 13.561 1.914 -12.623 1.00 94.94 100 VAL A O 1
ATOM 789 N N . THR A 1 101 ? 13.827 3.839 -13.725 1.00 91.69 101 THR A N 1
ATOM 790 C CA . THR A 1 101 ? 15.271 3.671 -13.900 1.00 91.69 101 THR A CA 1
ATOM 791 C C . THR A 1 101 ? 16.057 4.961 -13.716 1.00 91.69 101 THR A C 1
ATOM 793 O O . THR A 1 101 ? 15.608 6.053 -14.049 1.00 91.69 101 THR A O 1
ATOM 796 N N . THR A 1 102 ? 17.291 4.818 -13.233 1.00 87.25 102 THR A N 1
ATOM 797 C CA . THR A 1 102 ? 18.298 5.890 -13.199 1.00 87.25 102 THR A CA 1
ATOM 798 C C . THR A 1 102 ? 18.956 6.146 -14.560 1.00 87.25 102 THR A C 1
ATOM 800 O O . THR A 1 102 ? 19.759 7.075 -14.673 1.00 87.25 102 THR A O 1
ATOM 803 N N . GLY A 1 103 ? 18.673 5.304 -15.559 1.00 87.69 103 GLY A N 1
ATOM 804 C CA . GLY A 1 103 ? 19.193 5.377 -16.924 1.00 87.69 103 GLY A CA 1
ATOM 805 C C . GLY A 1 103 ? 18.166 5.923 -17.921 1.00 87.69 103 GLY A C 1
ATOM 806 O O . GLY A 1 103 ? 17.351 6.785 -17.588 1.00 87.69 103 GLY A O 1
ATOM 807 N N . THR A 1 104 ? 18.215 5.417 -19.152 1.00 89.94 104 THR A N 1
ATOM 808 C CA . THR A 1 104 ? 17.251 5.712 -20.233 1.00 89.94 104 THR A CA 1
ATOM 809 C C . THR A 1 104 ? 16.631 4.421 -20.768 1.00 89.94 104 THR A C 1
ATOM 811 O O . THR A 1 104 ? 17.056 3.336 -20.388 1.00 89.94 104 THR A O 1
ATOM 814 N N . PHE A 1 105 ? 15.639 4.506 -21.656 1.00 94.00 105 PHE A N 1
ATOM 815 C CA . PHE A 1 105 ? 15.024 3.341 -22.311 1.00 94.00 105 PHE A CA 1
ATOM 816 C C . PHE A 1 105 ? 15.426 3.248 -23.785 1.00 94.00 105 PHE A C 1
ATOM 818 O O . PHE A 1 105 ? 15.643 4.270 -24.439 1.00 94.00 105 PHE A O 1
ATOM 825 N N . THR A 1 106 ? 15.519 2.029 -24.329 1.00 95.56 106 THR A N 1
ATOM 826 C CA . THR A 1 106 ? 15.720 1.847 -25.773 1.00 95.56 106 THR A CA 1
ATOM 827 C C . THR A 1 106 ? 14.442 2.248 -26.506 1.00 95.56 106 THR A C 1
ATOM 829 O O . THR A 1 106 ? 13.349 2.172 -25.944 1.00 95.56 106 THR A O 1
ATOM 832 N N . LYS A 1 107 ? 14.541 2.622 -27.789 1.00 96.06 107 LYS A N 1
ATOM 833 C CA . LYS A 1 107 ? 13.348 2.912 -28.610 1.00 96.06 107 LYS A CA 1
ATOM 834 C C . LYS A 1 107 ? 12.359 1.741 -28.606 1.00 96.06 107 LYS A C 1
ATOM 836 O O . LYS A 1 107 ? 11.175 1.946 -28.364 1.00 96.06 107 LYS A O 1
ATOM 841 N N . SER A 1 108 ? 12.875 0.521 -28.748 1.00 96.12 108 SER A N 1
ATOM 842 C CA . SER A 1 108 ? 12.084 -0.709 -28.671 1.00 96.12 108 SER A CA 1
ATOM 843 C C . SER A 1 108 ? 11.391 -0.902 -27.318 1.00 96.12 108 SER A C 1
ATOM 845 O O . SER A 1 108 ? 10.236 -1.320 -27.282 1.00 96.12 108 SER A O 1
ATOM 847 N N . ALA A 1 109 ? 12.046 -0.554 -26.204 1.00 95.94 109 ALA A N 1
ATOM 848 C CA . ALA A 1 109 ? 11.448 -0.663 -24.876 1.00 95.94 109 ALA A CA 1
ATOM 849 C C . ALA A 1 109 ? 10.340 0.378 -24.680 1.00 95.94 109 ALA A C 1
ATOM 851 O O . ALA A 1 109 ? 9.300 0.062 -24.110 1.00 95.94 109 ALA A O 1
ATOM 852 N N . ILE A 1 110 ? 10.531 1.596 -25.197 1.00 97.00 110 ILE A N 1
ATOM 853 C CA . ILE A 1 110 ? 9.509 2.652 -25.187 1.00 97.00 110 ILE A CA 1
ATOM 854 C C . ILE A 1 110 ? 8.285 2.220 -26.003 1.00 97.00 110 ILE A C 1
ATOM 856 O O . ILE A 1 110 ? 7.155 2.382 -25.545 1.00 97.00 110 ILE A O 1
ATOM 860 N N . GLU A 1 111 ? 8.489 1.666 -27.198 1.00 97.44 111 GLU A N 1
ATOM 861 C CA . GLU A 1 111 ? 7.408 1.142 -28.041 1.00 97.44 111 GLU A CA 1
ATOM 862 C C . GLU A 1 111 ? 6.653 0.011 -27.337 1.00 97.44 111 GLU A C 1
ATOM 864 O O . GLU A 1 111 ? 5.428 0.063 -27.227 1.00 97.44 111 GLU A O 1
ATOM 869 N N . LEU A 1 112 ? 7.375 -0.955 -26.763 1.00 97.19 112 LEU A N 1
ATOM 870 C CA . LEU A 1 112 ? 6.767 -2.068 -26.038 1.00 97.19 112 LEU A CA 1
ATOM 871 C C . LEU A 1 112 ? 5.992 -1.602 -24.797 1.00 97.19 112 LEU A C 1
ATOM 873 O O . LEU A 1 112 ? 4.908 -2.124 -24.516 1.00 97.19 112 LEU A O 1
ATOM 877 N N . ALA A 1 113 ? 6.517 -0.614 -24.068 1.00 97.31 113 ALA A N 1
ATOM 878 C CA . ALA A 1 113 ? 5.844 -0.022 -22.919 1.00 97.31 113 ALA A CA 1
ATOM 879 C C . ALA A 1 113 ? 4.526 0.643 -23.332 1.00 97.31 113 ALA A C 1
ATOM 881 O O . ALA A 1 113 ? 3.499 0.412 -22.694 1.00 97.31 113 ALA A O 1
ATOM 882 N N . LYS A 1 114 ? 4.519 1.387 -24.447 1.00 97.19 114 LYS A N 1
ATOM 883 C CA . LYS A 1 114 ? 3.298 1.988 -25.007 1.00 97.19 114 LYS A CA 1
ATOM 884 C C . LYS A 1 114 ? 2.259 0.929 -25.368 1.00 97.19 114 LYS A C 1
ATOM 886 O O . LYS A 1 114 ? 1.110 1.056 -24.948 1.00 97.19 114 LYS A O 1
ATOM 891 N N . SER A 1 115 ? 2.655 -0.131 -26.076 1.00 97.00 115 SER A N 1
ATOM 892 C CA . SER A 1 115 ? 1.743 -1.218 -26.464 1.00 97.00 115 SER A CA 1
ATOM 893 C C . SER A 1 115 ? 1.102 -1.915 -25.261 1.00 97.00 115 SER A C 1
ATOM 895 O O . SER A 1 115 ? -0.061 -2.301 -25.325 1.00 97.00 115 SER A O 1
ATOM 897 N N . ASN A 1 116 ? 1.833 -2.034 -24.149 1.00 96.31 116 ASN A N 1
ATOM 898 C CA . ASN A 1 116 ? 1.356 -2.693 -22.930 1.00 96.31 116 ASN A CA 1
ATOM 899 C C . ASN A 1 116 ? 0.795 -1.727 -21.873 1.00 96.31 116 ASN A C 1
ATOM 901 O O . ASN A 1 116 ? 0.424 -2.167 -20.784 1.00 96.31 116 ASN A O 1
ATOM 905 N N . LYS A 1 117 ? 0.715 -0.421 -22.173 1.00 96.81 117 LYS A N 1
ATOM 906 C CA . LYS A 1 117 ? 0.297 0.631 -21.227 1.00 96.81 117 LYS A CA 1
ATOM 907 C C . LYS A 1 117 ? 1.112 0.612 -19.922 1.00 96.81 117 LYS A C 1
ATOM 909 O O . LYS A 1 117 ? 0.561 0.781 -18.835 1.00 96.81 117 LYS A O 1
ATOM 914 N N . VAL A 1 118 ? 2.416 0.377 -20.045 1.00 97.44 118 VAL A N 1
ATOM 915 C CA . VAL A 1 118 ? 3.384 0.442 -18.945 1.00 97.44 118 VAL A CA 1
ATOM 916 C C . VAL A 1 118 ? 3.894 1.872 -18.830 1.00 97.44 118 VAL A C 1
ATOM 918 O O . VAL A 1 118 ? 4.365 2.453 -19.809 1.00 97.44 118 VAL A O 1
ATOM 921 N N . GLU A 1 119 ? 3.809 2.440 -17.634 1.00 97.25 119 GLU A N 1
ATOM 922 C CA . GLU A 1 119 ? 4.376 3.752 -17.343 1.00 97.25 119 GLU A CA 1
ATOM 923 C C . GLU A 1 119 ? 5.899 3.649 -17.201 1.00 97.25 119 GLU A C 1
ATOM 925 O O . GLU A 1 119 ? 6.411 2.724 -16.576 1.00 97.25 119 GLU A O 1
ATOM 930 N N . ILE A 1 120 ? 6.648 4.578 -17.792 1.00 96.25 120 ILE A N 1
ATOM 931 C CA . ILE A 1 120 ? 8.114 4.549 -17.753 1.00 96.25 120 ILE A CA 1
ATOM 932 C C . ILE A 1 120 ? 8.661 5.849 -17.180 1.00 96.25 120 ILE A C 1
ATOM 934 O O . ILE A 1 120 ? 8.345 6.936 -17.662 1.00 96.25 120 ILE A O 1
ATOM 938 N N . TRP A 1 121 ? 9.479 5.738 -16.138 1.00 94.94 121 TRP A N 1
ATOM 939 C CA . TRP A 1 121 ? 10.175 6.863 -15.523 1.00 94.94 121 TRP A CA 1
ATOM 940 C C . TRP A 1 121 ? 11.671 6.682 -15.728 1.00 94.94 121 TRP A C 1
ATOM 942 O O . TRP A 1 121 ? 12.290 5.783 -15.157 1.00 94.94 121 TRP A O 1
ATOM 952 N N . ASP A 1 122 ? 12.250 7.527 -16.573 1.00 90.75 122 ASP A N 1
ATOM 953 C CA . ASP A 1 122 ? 13.691 7.581 -16.788 1.00 90.75 122 ASP A CA 1
ATOM 954 C C . ASP A 1 122 ? 14.360 8.599 -15.852 1.00 90.75 122 ASP A C 1
ATOM 956 O O . ASP A 1 122 ? 13.716 9.278 -15.042 1.00 90.75 122 ASP A O 1
ATOM 960 N N . LYS A 1 123 ? 15.681 8.744 -15.988 1.00 86.56 123 LYS A N 1
ATOM 961 C CA . LYS A 1 123 ? 16.466 9.711 -15.216 1.00 86.56 123 LYS A CA 1
ATOM 962 C C . LYS A 1 123 ? 15.928 11.141 -15.302 1.00 86.56 123 LYS A C 1
ATOM 964 O O . LYS A 1 123 ? 16.006 11.877 -14.317 1.00 86.56 123 LYS A O 1
ATOM 969 N N . ASN A 1 124 ? 15.452 11.564 -16.471 1.00 86.00 124 ASN A N 1
ATOM 970 C CA . ASN A 1 124 ? 14.984 12.931 -16.680 1.00 86.00 124 ASN A CA 1
ATOM 971 C C . ASN A 1 124 ? 13.644 13.131 -15.981 1.00 86.00 124 ASN A C 1
ATOM 973 O O . ASN A 1 124 ? 13.495 14.087 -15.221 1.00 86.00 124 ASN A O 1
ATOM 977 N N . LYS A 1 125 ? 12.726 12.171 -16.127 1.00 88.88 125 LYS A N 1
ATOM 978 C CA . LYS A 1 125 ? 11.436 12.197 -15.442 1.00 88.88 125 LYS A CA 1
ATOM 979 C C . LYS A 1 125 ? 11.592 12.205 -13.924 1.00 88.88 125 LYS A C 1
ATOM 981 O O . LYS A 1 125 ? 10.943 12.998 -13.247 1.00 88.88 125 LYS A O 1
ATOM 986 N N . LEU A 1 126 ? 12.499 11.389 -13.384 1.00 86.31 126 LEU A N 1
ATOM 987 C CA . LEU A 1 126 ? 12.809 11.393 -11.951 1.00 86.31 126 LEU A CA 1
ATOM 988 C C . LEU A 1 126 ? 13.303 12.765 -11.481 1.00 86.31 126 LEU A C 1
ATOM 990 O O . LEU A 1 126 ? 12.823 13.273 -10.470 1.00 86.31 126 LEU A O 1
ATOM 994 N N . LYS A 1 127 ? 14.215 13.401 -12.228 1.00 83.12 127 LYS A N 1
ATOM 995 C CA . LYS A 1 127 ? 14.691 14.758 -11.913 1.00 83.12 127 LYS A CA 1
ATOM 996 C C . LYS A 1 127 ? 13.570 15.793 -11.945 1.00 83.12 127 LYS A C 1
ATOM 998 O O . LYS A 1 127 ? 13.532 16.660 -11.078 1.00 83.12 127 LYS A O 1
ATOM 1003 N N . GLU A 1 128 ? 12.672 15.723 -12.923 1.00 83.94 128 GLU A N 1
ATOM 1004 C CA . GLU A 1 128 ? 11.511 16.617 -13.003 1.00 83.94 128 GLU A CA 1
ATOM 1005 C C . GLU A 1 128 ? 10.614 16.482 -11.772 1.00 83.94 128 GLU A C 1
ATOM 1007 O O . GLU A 1 128 ? 10.274 17.488 -11.149 1.00 83.94 128 GLU A O 1
ATOM 1012 N N . ILE A 1 129 ? 10.281 15.245 -11.395 1.00 83.31 129 ILE A N 1
ATOM 1013 C CA . ILE A 1 129 ? 9.447 14.941 -10.228 1.00 83.31 129 ILE A CA 1
ATOM 1014 C C . ILE A 1 129 ? 10.111 15.474 -8.956 1.00 83.31 129 ILE A C 1
ATOM 1016 O O . ILE A 1 129 ? 9.492 16.221 -8.203 1.00 83.31 129 ILE A O 1
ATOM 1020 N N . ILE A 1 130 ? 11.395 15.183 -8.758 1.00 80.06 130 ILE A N 1
ATOM 1021 C CA . ILE A 1 130 ? 12.182 15.675 -7.621 1.00 80.06 130 ILE A CA 1
ATOM 1022 C C . ILE A 1 130 ? 12.178 17.205 -7.554 1.00 80.06 130 ILE A C 1
ATOM 1024 O O . ILE A 1 130 ? 11.917 17.791 -6.505 1.00 80.06 130 ILE A O 1
ATOM 1028 N N . ASN A 1 131 ? 12.434 17.870 -8.680 1.00 75.69 131 ASN A N 1
ATOM 1029 C CA . ASN A 1 131 ? 12.439 19.327 -8.739 1.00 75.69 131 ASN A CA 1
ATOM 1030 C C . ASN A 1 131 ? 11.051 19.910 -8.450 1.00 75.69 131 ASN A C 1
ATOM 1032 O O . ASN A 1 131 ? 10.951 20.973 -7.840 1.00 75.69 131 ASN A O 1
ATOM 1036 N N . SER A 1 132 ? 9.983 19.233 -8.878 1.00 74.81 132 SER A N 1
ATOM 1037 C CA . SER A 1 132 ? 8.608 19.640 -8.577 1.00 74.81 132 SER A CA 1
ATOM 1038 C C . SER A 1 132 ? 8.290 19.530 -7.084 1.00 74.81 132 SER A C 1
ATOM 1040 O O . SER A 1 132 ? 7.707 20.460 -6.524 1.00 74.81 132 SER A O 1
ATOM 1042 N N . ILE A 1 133 ? 8.758 18.466 -6.420 1.00 71.50 133 ILE A N 1
ATOM 1043 C CA . ILE A 1 133 ? 8.640 18.289 -4.968 1.00 71.50 133 ILE A CA 1
ATOM 1044 C C . ILE A 1 133 ? 9.359 19.439 -4.261 1.00 71.50 133 ILE A C 1
ATOM 1046 O O . ILE A 1 133 ? 8.713 20.164 -3.515 1.00 71.50 133 ILE A O 1
ATOM 1050 N N . ASN A 1 134 ? 10.632 19.694 -4.592 1.00 63.19 134 ASN A N 1
ATOM 1051 C CA . ASN A 1 134 ? 11.442 20.757 -3.977 1.00 63.19 134 ASN A CA 1
ATOM 1052 C C . ASN A 1 134 ? 10.835 22.162 -4.133 1.00 63.19 134 ASN A C 1
ATOM 1054 O O . ASN A 1 134 ? 10.969 23.005 -3.250 1.00 63.19 134 ASN A O 1
ATOM 1058 N N . LYS A 1 135 ? 10.157 22.437 -5.255 1.00 58.12 135 LYS A N 1
ATOM 1059 C CA . LYS A 1 135 ? 9.439 23.707 -5.461 1.00 58.12 135 LYS A CA 1
ATOM 1060 C C . LYS A 1 135 ? 8.164 23.804 -4.620 1.00 58.12 135 LYS A C 1
ATOM 1062 O O . LYS A 1 135 ? 7.771 24.905 -4.239 1.00 58.12 135 LYS A O 1
ATOM 1067 N N . THR A 1 136 ? 7.527 22.670 -4.342 1.00 51.12 136 THR A N 1
ATOM 1068 C CA . THR A 1 136 ? 6.266 22.580 -3.594 1.00 51.12 136 THR A CA 1
ATOM 1069 C C . THR A 1 136 ? 6.501 22.605 -2.080 1.00 51.12 136 THR A C 1
ATOM 1071 O O . THR A 1 136 ? 5.686 23.172 -1.356 1.00 51.12 136 THR A O 1
ATOM 1074 N N . SER A 1 137 ? 7.652 22.128 -1.588 1.00 48.84 137 SER A N 1
ATOM 1075 C CA . SER A 1 137 ? 8.019 22.171 -0.160 1.00 48.84 137 SER A CA 1
ATOM 1076 C C . SER A 1 137 ? 8.181 23.585 0.420 1.00 48.84 137 SER A C 1
ATOM 1078 O O . SER A 1 137 ? 8.172 23.735 1.637 1.00 48.84 137 SER A O 1
ATOM 1080 N N . ASN A 1 138 ? 8.235 24.632 -0.415 1.00 40.50 138 ASN A N 1
ATOM 1081 C CA . ASN A 1 138 ? 8.164 26.033 0.028 1.00 40.50 138 ASN A CA 1
ATOM 1082 C C . ASN A 1 138 ? 6.731 26.510 0.367 1.00 40.50 138 ASN A C 1
ATOM 1084 O O . ASN A 1 138 ? 6.534 27.679 0.698 1.00 40.50 138 ASN A O 1
ATOM 1088 N N . LYS A 1 139 ? 5.716 25.632 0.302 1.00 29.17 139 LYS A N 1
ATOM 1089 C CA . LYS A 1 139 ? 4.338 25.896 0.748 1.00 29.17 139 LYS A CA 1
ATOM 1090 C C . LYS A 1 139 ? 3.771 24.691 1.520 1.00 29.17 139 LYS A C 1
ATOM 1092 O O . LYS A 1 139 ? 3.179 23.790 0.948 1.00 29.17 139 LYS A O 1
ATOM 1097 N N . SER A 1 140 ? 3.979 24.708 2.834 1.00 29.62 140 SER A N 1
ATOM 1098 C CA . SER A 1 140 ? 3.156 24.138 3.921 1.00 29.62 140 SER A CA 1
ATOM 1099 C C . SER A 1 140 ? 2.280 22.887 3.664 1.00 29.62 140 SER A C 1
ATOM 1101 O O . SER A 1 140 ? 1.199 22.997 3.093 1.00 29.62 140 SER A O 1
ATOM 1103 N N . LYS A 1 141 ? 2.639 21.754 4.297 1.00 29.53 141 LYS A N 1
ATOM 1104 C CA . LYS A 1 141 ? 1.938 21.053 5.415 1.00 29.53 141 LYS A CA 1
ATOM 1105 C C . LYS A 1 141 ? 2.203 19.540 5.378 1.00 29.53 141 LYS A C 1
ATOM 1107 O O . LYS A 1 141 ? 2.035 18.890 4.353 1.00 29.53 141 LYS A O 1
ATOM 1112 N N . GLY A 1 142 ? 2.607 19.001 6.530 1.00 32.28 142 GLY A N 1
ATOM 1113 C CA . GLY A 1 142 ? 2.922 17.590 6.734 1.00 32.28 142 GLY A CA 1
ATOM 1114 C C . GLY A 1 142 ? 1.740 16.667 6.449 1.00 32.28 142 GLY A C 1
ATOM 1115 O O . GLY A 1 142 ? 0.651 16.846 6.990 1.00 32.28 142 GLY A O 1
ATOM 1116 N N . PHE A 1 143 ? 1.994 15.663 5.617 1.00 30.72 143 PHE A N 1
ATOM 1117 C CA . PHE A 1 143 ? 1.112 14.530 5.378 1.00 30.72 143 PHE A CA 1
ATOM 1118 C C . PHE A 1 143 ? 1.632 13.342 6.188 1.00 30.72 143 PHE A C 1
ATOM 1120 O O . PHE A 1 143 ? 2.677 12.776 5.875 1.00 30.72 143 PHE A O 1
ATOM 1127 N N . GLN A 1 144 ? 0.914 12.971 7.248 1.00 35.47 144 GLN A N 1
ATOM 1128 C CA . GLN A 1 144 ? 1.130 11.699 7.931 1.00 35.47 144 GLN A CA 1
ATOM 1129 C C . GLN A 1 144 ? 0.314 10.620 7.215 1.00 35.47 144 GLN A C 1
ATOM 1131 O O . GLN A 1 144 ? -0.884 10.474 7.443 1.00 35.47 144 GLN A O 1
ATOM 1136 N N . ASN A 1 145 ? 0.970 9.872 6.328 1.00 35.69 145 ASN A N 1
ATOM 1137 C CA . ASN A 1 145 ? 0.450 8.613 5.804 1.00 35.69 145 ASN A CA 1
ATOM 1138 C C . ASN A 1 145 ? 0.537 7.550 6.910 1.00 35.69 145 ASN A C 1
ATOM 1140 O O . ASN A 1 145 ? 1.540 6.853 7.035 1.00 35.69 145 ASN A O 1
ATOM 1144 N N . GLN A 1 146 ? -0.511 7.419 7.722 1.00 42.69 146 GLN A N 1
ATOM 1145 C CA . GLN A 1 146 ? -0.714 6.251 8.579 1.00 42.69 146 GLN A CA 1
ATOM 1146 C C . GLN A 1 146 ? -2.099 5.675 8.292 1.00 42.69 146 GLN A C 1
ATOM 1148 O O . GLN A 1 146 ? -3.122 6.298 8.565 1.00 42.69 146 GLN A O 1
ATOM 1153 N N . GLN A 1 147 ? -2.103 4.489 7.682 1.00 42.12 147 GLN A N 1
ATOM 1154 C CA . GLN A 1 147 ? -3.290 3.676 7.431 1.00 42.12 147 GLN A CA 1
ATOM 1155 C C . GLN A 1 147 ? -4.053 3.482 8.751 1.00 42.12 147 GLN A C 1
ATOM 1157 O O . GLN A 1 147 ? -3.500 2.975 9.725 1.00 42.12 147 GLN A O 1
ATOM 1162 N N . SER A 1 148 ? -5.311 3.916 8.803 1.00 35.00 148 SER A N 1
ATOM 1163 C CA . SER A 1 148 ? -6.170 3.774 9.977 1.00 35.00 148 SER A CA 1
ATOM 1164 C C . SER A 1 148 ? -7.243 2.718 9.724 1.00 35.00 148 SER A C 1
ATOM 1166 O O . SER A 1 148 ? -7.954 2.735 8.720 1.00 35.00 148 SER A O 1
ATOM 1168 N N . LEU A 1 149 ? -7.361 1.769 10.652 1.00 39.78 149 LEU A N 1
ATOM 1169 C CA . LEU A 1 149 ? -8.483 0.839 10.701 1.00 39.78 149 LEU A CA 1
ATOM 1170 C C . LEU A 1 149 ? -9.663 1.557 11.365 1.00 39.78 149 LEU A C 1
ATOM 1172 O O . LEU A 1 149 ? -9.554 2.012 12.502 1.00 39.78 149 LEU A O 1
ATOM 1176 N N . ASN A 1 150 ? -10.793 1.667 10.662 1.00 37.44 150 ASN A N 1
ATOM 1177 C CA . ASN A 1 150 ? -12.018 2.239 11.222 1.00 37.44 150 ASN A CA 1
ATOM 1178 C C . ASN A 1 150 ? -12.644 1.251 12.214 1.00 37.44 150 ASN A C 1
ATOM 1180 O O . ASN A 1 150 ? -13.248 0.252 11.824 1.00 37.44 150 ASN A O 1
ATOM 1184 N N . LEU A 1 151 ? -12.490 1.530 13.505 1.00 46.94 151 LEU A N 1
ATOM 1185 C CA . LEU A 1 151 ? -12.956 0.657 14.575 1.00 46.94 151 LEU A CA 1
ATOM 1186 C C . LEU A 1 151 ? -14.452 0.874 14.854 1.00 46.94 151 LEU A C 1
ATOM 1188 O O . LEU A 1 151 ? -14.874 1.975 15.203 1.00 46.94 151 LEU A O 1
ATOM 1192 N N . LYS A 1 152 ? -15.256 -0.193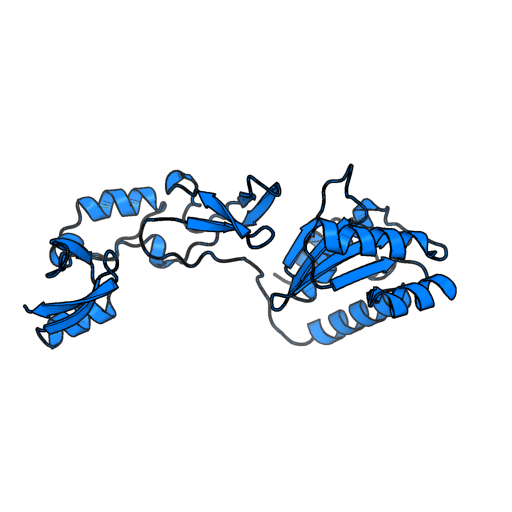 14.749 1.00 42.62 152 LYS A N 1
ATOM 1193 C CA . LYS A 1 152 ? -16.646 -0.242 15.238 1.00 42.62 152 LYS A CA 1
ATOM 1194 C C . LYS A 1 152 ? -16.741 -1.234 16.403 1.00 42.62 152 LYS A C 1
ATOM 1196 O O . LYS A 1 152 ? -16.958 -2.424 16.191 1.00 42.62 152 LYS A O 1
ATOM 1201 N N . GLY A 1 153 ? -16.599 -0.738 17.631 1.00 49.56 153 GLY A N 1
ATOM 1202 C CA . GLY A 1 153 ? -16.725 -1.542 18.856 1.00 49.56 153 GLY A CA 1
ATOM 1203 C C . GLY A 1 153 ? -15.484 -2.378 19.201 1.00 49.56 153 GLY A C 1
ATOM 1204 O O . GLY A 1 153 ? -14.368 -2.014 18.843 1.00 49.56 153 GLY A O 1
ATOM 1205 N N . ASP A 1 154 ? -15.689 -3.486 19.924 1.00 48.59 154 ASP A N 1
ATOM 1206 C CA . ASP A 1 154 ? -14.622 -4.344 20.479 1.00 48.59 154 ASP A CA 1
ATOM 1207 C C . ASP A 1 154 ? -14.265 -5.560 19.583 1.00 48.59 154 ASP A C 1
ATOM 1209 O O . ASP A 1 154 ? -13.506 -6.440 19.993 1.00 48.59 154 ASP A O 1
ATOM 1213 N N . THR A 1 155 ? -14.810 -5.635 18.363 1.00 45.25 155 THR A N 1
ATOM 1214 C CA . THR A 1 155 ? -14.535 -6.692 17.367 1.00 45.25 155 THR A CA 1
ATOM 1215 C C . THR A 1 155 ? -13.704 -6.152 16.204 1.00 45.25 155 THR A C 1
ATOM 1217 O O . THR A 1 155 ? -14.100 -5.167 15.583 1.00 45.25 155 THR A O 1
ATOM 1220 N N . PHE A 1 156 ? -12.588 -6.821 15.885 1.00 57.31 156 PHE A N 1
ATOM 1221 C CA . PHE A 1 156 ? -11.586 -6.368 14.908 1.00 57.31 156 PHE A CA 1
ATOM 1222 C C . PHE A 1 156 ? -11.458 -7.310 13.691 1.00 57.31 156 PHE A C 1
ATOM 1224 O O . PHE A 1 156 ? -10.518 -8.105 13.635 1.00 57.31 156 PHE A O 1
ATOM 1231 N N . PRO A 1 157 ? -12.349 -7.240 12.689 1.00 54.06 157 PRO A N 1
ATOM 1232 C CA . PRO A 1 157 ? -12.027 -7.710 11.350 1.00 54.06 157 PRO A CA 1
ATOM 1233 C C . PRO A 1 157 ? -11.303 -6.584 10.599 1.00 54.06 157 PRO A C 1
ATOM 1235 O O . PRO A 1 157 ? -11.913 -5.598 10.183 1.00 54.06 157 PRO A O 1
ATOM 1238 N N . ALA A 1 158 ? -9.986 -6.700 10.463 1.00 63.03 158 ALA A N 1
ATOM 1239 C CA . ALA A 1 158 ? -9.194 -5.840 9.590 1.00 63.03 158 ALA A CA 1
ATOM 1240 C C . ALA A 1 158 ? -8.974 -6.570 8.263 1.00 63.03 158 ALA A C 1
ATOM 1242 O O . ALA A 1 158 ? -8.749 -7.770 8.274 1.00 63.03 158 ALA A O 1
ATOM 1243 N N . HIS A 1 159 ? -9.020 -5.877 7.128 1.00 68.88 159 HIS A N 1
ATOM 1244 C CA . HIS A 1 159 ? -8.566 -6.451 5.858 1.00 68.88 159 HIS A CA 1
ATOM 1245 C C . HIS A 1 159 ? -7.245 -5.796 5.479 1.00 68.88 159 HIS A C 1
ATOM 1247 O O . HIS A 1 159 ? -7.054 -4.595 5.690 1.00 68.88 159 HIS A O 1
ATOM 1253 N N . CYS A 1 160 ? -6.315 -6.587 4.955 1.00 67.31 160 CYS A N 1
ATOM 1254 C CA . CYS A 1 160 ? -5.049 -6.069 4.469 1.00 67.31 160 CYS A CA 1
ATOM 1255 C C . CYS A 1 160 ? -5.297 -5.145 3.264 1.00 67.31 160 CYS A C 1
ATOM 1257 O O . CYS A 1 160 ? -5.815 -5.620 2.262 1.00 67.31 160 CYS A O 1
ATOM 1259 N N . PRO A 1 161 ? -4.863 -3.873 3.269 1.00 63.00 161 PRO A N 1
ATOM 1260 C CA . PRO A 1 161 ? -5.112 -2.951 2.153 1.00 63.00 161 PRO A CA 1
ATOM 1261 C C . PRO A 1 161 ? -4.366 -3.309 0.850 1.00 63.00 161 PRO A C 1
ATOM 1263 O O . PRO A 1 161 ? -4.570 -2.651 -0.176 1.00 63.00 161 PRO A O 1
ATOM 1266 N N . PHE A 1 162 ? -3.481 -4.315 0.890 1.00 65.62 162 PHE A N 1
ATOM 1267 C CA . PHE A 1 162 ? -2.633 -4.736 -0.230 1.00 65.62 162 PHE A CA 1
ATOM 1268 C C . PHE A 1 162 ? -3.068 -6.052 -0.889 1.00 65.62 162 PHE A C 1
ATOM 1270 O O . PHE A 1 162 ? -2.912 -6.201 -2.108 1.00 65.62 162 PHE A O 1
ATOM 1277 N N . CYS A 1 163 ? -3.558 -7.012 -0.100 1.00 70.62 163 CYS A N 1
ATOM 1278 C CA . CYS A 1 163 ? -3.995 -8.329 -0.581 1.00 70.62 163 CYS A CA 1
ATOM 1279 C C . CYS A 1 163 ? -5.449 -8.667 -0.233 1.00 70.62 163 CYS A C 1
ATOM 1281 O O . CYS A 1 163 ? -5.899 -9.751 -0.579 1.00 70.62 163 CYS A O 1
ATOM 1283 N N . ASP A 1 164 ? -6.157 -7.773 0.461 1.00 70.44 164 ASP A N 1
ATOM 1284 C CA . ASP A 1 164 ? -7.539 -7.929 0.930 1.00 70.44 164 ASP A CA 1
ATOM 1285 C C . ASP A 1 164 ? -7.790 -9.135 1.849 1.00 70.44 164 ASP A C 1
ATOM 1287 O O . ASP A 1 164 ? -8.927 -9.418 2.211 1.00 70.44 164 ASP A O 1
ATOM 1291 N N . SER A 1 165 ? -6.740 -9.821 2.303 1.00 73.25 165 SER A N 1
ATOM 1292 C CA . SER A 1 165 ? -6.855 -10.918 3.262 1.00 73.25 165 SER A CA 1
ATOM 1293 C C . SER A 1 165 ? -7.350 -10.432 4.624 1.00 73.25 165 SER A C 1
ATOM 1295 O O . SER A 1 165 ? -6.922 -9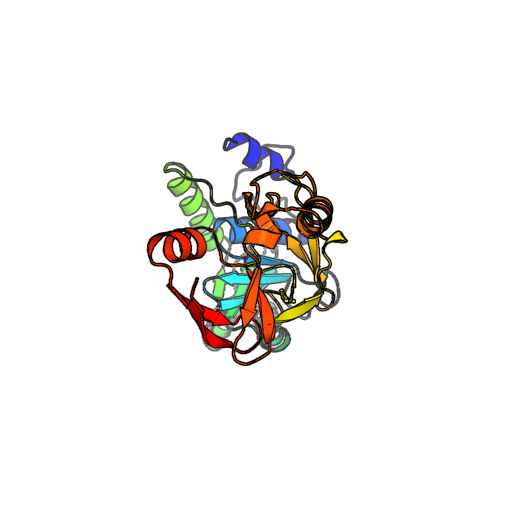.380 5.110 1.00 73.25 165 SER A O 1
ATOM 1297 N N . GLU A 1 166 ? -8.206 -11.225 5.269 1.00 75.12 166 GLU A N 1
ATOM 1298 C CA . GLU A 1 166 ? -8.669 -10.958 6.631 1.00 75.12 166 GLU A CA 1
ATOM 1299 C C . GLU A 1 166 ? -7.508 -11.091 7.635 1.00 75.12 166 GLU A C 1
ATOM 1301 O O . GLU A 1 166 ? -6.782 -12.084 7.678 1.00 75.12 166 GLU A O 1
ATOM 1306 N N . ILE A 1 167 ? -7.349 -10.075 8.473 1.00 73.75 167 ILE A N 1
ATOM 1307 C CA . ILE A 1 167 ? -6.386 -9.986 9.561 1.00 73.75 167 ILE A CA 1
ATOM 1308 C C . ILE A 1 167 ? -7.165 -10.046 10.872 1.00 73.75 167 ILE A C 1
ATOM 1310 O O . ILE A 1 167 ? -7.918 -9.132 11.224 1.00 73.75 167 ILE A O 1
ATOM 1314 N N . LYS A 1 168 ? -6.932 -11.117 11.631 1.00 72.31 168 LYS A N 1
ATOM 1315 C CA . LYS A 1 168 ? -7.486 -11.289 12.976 1.00 72.31 168 LYS A CA 1
ATOM 1316 C C . LYS A 1 168 ? -6.610 -10.553 13.985 1.00 72.31 168 LYS A C 1
ATOM 1318 O O . LYS A 1 168 ? -5.515 -11.007 14.302 1.00 72.31 168 LYS A O 1
ATOM 1323 N N . LEU A 1 169 ? -7.103 -9.427 14.492 1.00 69.06 169 LEU A N 1
ATOM 1324 C CA . LEU A 1 169 ? -6.456 -8.654 15.554 1.00 69.06 169 LEU A CA 1
ATOM 1325 C C . LEU A 1 169 ? -7.133 -8.925 16.900 1.00 69.06 169 LEU A C 1
ATOM 1327 O O . LEU A 1 169 ? -8.357 -8.855 17.005 1.00 69.06 169 LEU A O 1
ATOM 1331 N N . ASN A 1 170 ? -6.354 -9.182 17.954 1.00 69.69 170 ASN A N 1
ATOM 1332 C CA . ASN A 1 170 ? -6.885 -9.225 19.316 1.00 69.69 170 ASN A CA 1
ATOM 1333 C C . ASN A 1 170 ? -6.608 -7.913 20.054 1.00 69.69 170 ASN A C 1
ATOM 1335 O O . ASN A 1 170 ? -5.641 -7.212 19.776 1.00 69.69 170 ASN A O 1
ATOM 1339 N N . VAL A 1 171 ? -7.389 -7.630 21.102 1.00 71.56 171 VAL A N 1
ATOM 1340 C CA . VAL A 1 171 ? -7.184 -6.466 21.993 1.00 71.56 171 VAL A CA 1
ATOM 1341 C C . VAL A 1 171 ? -5.757 -6.405 22.558 1.00 71.56 171 VAL A C 1
ATOM 1343 O O . VAL A 1 171 ? -5.216 -5.325 22.777 1.00 71.56 171 VAL A O 1
ATOM 1346 N N . LYS A 1 172 ? -5.131 -7.566 22.793 1.00 71.38 172 LYS A N 1
ATOM 1347 C CA . LYS A 1 172 ? -3.748 -7.671 23.288 1.00 71.38 172 LYS A CA 1
ATOM 1348 C C . LYS A 1 172 ? -2.710 -7.232 22.249 1.00 71.38 172 LYS A C 1
ATOM 1350 O O . LYS A 1 172 ? -1.598 -6.859 22.615 1.00 71.38 172 LYS A O 1
ATOM 1355 N N . ASP A 1 173 ? -3.077 -7.274 20.973 1.00 73.75 173 ASP A N 1
ATOM 1356 C CA . ASP A 1 173 ? -2.195 -6.960 19.858 1.00 73.75 173 ASP A CA 1
ATOM 1357 C C . ASP A 1 173 ? -2.175 -5.461 19.545 1.00 73.75 173 ASP A C 1
ATOM 1359 O O . ASP A 1 173 ? -1.333 -5.020 18.770 1.00 73.75 173 ASP A O 1
ATOM 1363 N N . LEU A 1 174 ? -3.018 -4.666 20.203 1.00 76.81 174 LEU A N 1
ATOM 1364 C CA . LEU A 1 174 ? -3.111 -3.225 20.005 1.00 76.81 174 LEU A CA 1
ATOM 1365 C C . LEU A 1 174 ? -1.974 -2.453 20.704 1.00 76.81 174 LEU A C 1
ATOM 1367 O O . LEU A 1 174 ? -1.477 -2.891 21.748 1.00 76.81 174 LEU A O 1
ATOM 1371 N N . PRO A 1 175 ? -1.545 -1.303 20.151 1.00 80.19 175 PRO A N 1
ATOM 1372 C CA . PRO A 1 175 ? -0.614 -0.405 20.823 1.00 80.19 175 PRO A CA 1
ATOM 1373 C C . PRO A 1 175 ? -1.169 0.151 22.145 1.00 80.19 175 PRO A C 1
ATOM 1375 O O . PRO A 1 175 ? -2.376 0.179 22.388 1.00 80.19 175 PRO A O 1
ATOM 1378 N N . LYS A 1 176 ? -0.254 0.620 23.000 1.00 83.75 176 LYS A N 1
ATOM 1379 C CA . LYS A 1 176 ? -0.591 1.477 24.147 1.00 83.75 176 LYS A CA 1
ATOM 1380 C C . LYS A 1 176 ? -0.885 2.903 23.672 1.00 83.75 176 LYS A C 1
ATOM 1382 O O . LYS A 1 176 ? -0.434 3.291 22.591 1.00 83.75 176 LYS A O 1
ATOM 1387 N N . LYS A 1 177 ? -1.544 3.706 24.512 1.00 79.31 177 LYS A N 1
ATOM 1388 C CA . LYS A 1 177 ? -1.749 5.141 24.264 1.00 79.31 177 LYS A CA 1
ATOM 1389 C C . LYS A 1 177 ? -0.416 5.805 23.898 1.00 79.31 177 LYS A C 1
ATOM 1391 O O . LYS A 1 177 ? 0.606 5.554 24.540 1.00 79.31 177 LYS A O 1
ATOM 1396 N N . ASN A 1 178 ? -0.416 6.612 22.837 1.00 73.31 178 ASN A N 1
ATOM 1397 C CA . ASN A 1 178 ? 0.763 7.311 22.306 1.00 73.31 178 ASN A CA 1
ATOM 1398 C C . ASN A 1 178 ? 1.940 6.405 21.882 1.00 73.31 178 ASN A C 1
ATOM 1400 O O . ASN A 1 178 ? 3.074 6.873 21.767 1.00 73.31 178 ASN A O 1
ATOM 1404 N N . LYS A 1 179 ? 1.712 5.105 21.657 1.00 77.69 179 LYS A N 1
ATOM 1405 C CA . LYS A 1 179 ? 2.715 4.187 21.106 1.00 77.69 179 LYS A CA 1
ATOM 1406 C C . LYS A 1 179 ? 2.296 3.731 19.717 1.00 77.69 179 LYS A C 1
ATOM 1408 O O . LYS A 1 179 ? 1.125 3.489 19.457 1.00 77.69 179 LYS A O 1
ATOM 1413 N N . GLN A 1 180 ? 3.276 3.584 18.836 1.00 72.50 180 GLN A N 1
ATOM 1414 C CA . GLN A 1 180 ? 3.074 2.958 17.536 1.00 72.50 180 GLN A CA 1
ATOM 1415 C C . GLN A 1 180 ? 3.336 1.462 17.660 1.00 72.50 180 GLN A C 1
ATOM 1417 O O . GLN A 1 180 ? 4.216 1.032 18.410 1.00 72.50 180 GLN A O 1
ATOM 1422 N N . LYS A 1 181 ? 2.563 0.669 16.927 1.00 74.69 181 LYS A N 1
ATOM 1423 C CA . LYS A 1 181 ? 2.804 -0.759 16.780 1.00 74.69 181 LYS A CA 1
ATOM 1424 C C . LYS A 1 181 ? 2.559 -1.150 15.336 1.00 74.69 181 LYS A C 1
ATOM 1426 O O . LYS A 1 181 ? 1.623 -0.654 14.708 1.00 74.69 181 LYS A O 1
ATOM 1431 N N . THR A 1 182 ? 3.419 -2.018 14.833 1.00 72.69 182 THR A N 1
ATOM 1432 C CA . THR A 1 182 ? 3.300 -2.613 13.510 1.00 72.69 182 THR A CA 1
ATOM 1433 C C . THR A 1 182 ? 2.828 -4.057 13.630 1.00 72.69 182 THR A C 1
ATOM 1435 O O . THR A 1 182 ? 3.027 -4.724 14.649 1.00 72.69 182 THR A O 1
ATOM 1438 N N . LEU A 1 183 ? 2.152 -4.512 12.589 1.00 74.75 183 LEU A N 1
ATOM 1439 C CA . LEU A 1 183 ? 1.628 -5.859 12.405 1.00 74.75 183 LEU A CA 1
ATOM 1440 C C . LEU A 1 183 ? 2.051 -6.287 11.004 1.00 74.75 183 LEU A C 1
ATOM 1442 O O . LEU A 1 183 ? 1.849 -5.521 10.070 1.00 74.75 183 LEU A O 1
ATOM 1446 N N . SER A 1 184 ? 2.555 -7.500 10.830 1.00 73.50 184 SER A N 1
ATOM 1447 C CA . SER A 1 184 ? 2.790 -8.041 9.490 1.00 73.50 184 SER A CA 1
ATOM 1448 C C . SER A 1 184 ? 1.560 -8.833 9.034 1.00 73.50 184 SER A C 1
ATOM 1450 O O . SER A 1 184 ? 1.047 -9.673 9.776 1.00 73.50 184 SER A O 1
ATOM 1452 N N . CYS A 1 185 ? 1.051 -8.569 7.829 1.00 71.75 185 CYS A N 1
ATOM 1453 C CA . CYS A 1 185 ? -0.048 -9.353 7.261 1.00 71.75 185 CYS A CA 1
ATOM 1454 C C . CYS A 1 185 ? 0.382 -10.825 7.104 1.00 71.75 185 CYS A C 1
ATOM 1456 O O . CYS A 1 185 ? 1.421 -11.068 6.498 1.00 71.75 185 CYS A O 1
ATOM 1458 N N . PRO A 1 186 ? -0.397 -11.817 7.564 1.00 77.19 186 PRO A N 1
ATOM 1459 C CA . PRO A 1 186 ? 0.005 -13.225 7.482 1.00 77.19 186 PRO A CA 1
ATOM 1460 C C . PRO A 1 186 ? 0.132 -13.747 6.041 1.00 77.19 186 PRO A C 1
ATOM 1462 O O . PRO A 1 186 ? 0.906 -14.665 5.796 1.00 77.19 186 PRO A O 1
ATOM 1465 N N . GLU A 1 187 ? -0.592 -13.149 5.091 1.00 77.19 187 GLU A N 1
ATOM 1466 C CA . GLU A 1 187 ? -0.635 -13.617 3.699 1.00 77.19 187 GLU A CA 1
ATOM 1467 C C . GLU A 1 187 ? 0.457 -12.981 2.831 1.00 77.19 187 GLU A C 1
ATOM 1469 O O . GLU A 1 187 ? 1.204 -13.674 2.142 1.00 77.19 187 GLU A O 1
ATOM 1474 N N . CYS A 1 188 ? 0.593 -11.652 2.867 1.00 67.31 188 CYS A N 1
ATOM 1475 C CA . CYS A 1 188 ? 1.575 -10.942 2.040 1.00 67.31 188 CYS A CA 1
ATOM 1476 C C . CYS A 1 188 ? 2.807 -10.443 2.807 1.00 67.31 188 CYS A C 1
ATOM 1478 O O . CYS A 1 188 ? 3.714 -9.885 2.192 1.00 67.31 188 CYS A O 1
ATOM 1480 N N . ASN A 1 189 ? 2.863 -10.650 4.127 1.00 66.56 189 ASN A N 1
ATOM 1481 C CA . ASN A 1 189 ? 3.957 -10.244 5.015 1.00 66.56 189 ASN A CA 1
ATOM 1482 C C . ASN A 1 189 ? 4.280 -8.739 4.992 1.00 66.56 189 ASN A C 1
ATOM 1484 O O . ASN A 1 189 ? 5.399 -8.339 5.305 1.00 66.56 189 ASN A O 1
ATOM 1488 N N . VAL A 1 190 ? 3.313 -7.899 4.606 1.00 63.03 190 VAL A N 1
ATOM 1489 C CA . VAL A 1 190 ? 3.469 -6.440 4.630 1.00 63.03 190 VAL A CA 1
ATOM 1490 C C . VAL A 1 190 ? 3.301 -5.908 6.044 1.00 63.03 190 VAL A C 1
ATOM 1492 O O . VAL A 1 190 ? 2.341 -6.272 6.725 1.00 63.03 190 VAL A O 1
ATOM 1495 N N . ASP A 1 191 ? 4.205 -5.026 6.462 1.00 72.62 191 ASP A N 1
ATOM 1496 C CA . ASP A 1 191 ? 4.079 -4.315 7.727 1.00 72.62 191 ASP A CA 1
ATOM 1497 C C . ASP A 1 191 ? 3.013 -3.220 7.623 1.00 72.62 191 ASP A C 1
ATOM 1499 O O . ASP A 1 191 ? 3.058 -2.336 6.768 1.00 72.62 191 ASP A O 1
ATOM 1503 N N . LEU A 1 192 ? 2.048 -3.288 8.528 1.00 67.69 192 LEU A N 1
ATOM 1504 C CA . LEU A 1 192 ? 0.901 -2.408 8.656 1.00 67.69 192 LEU A CA 1
ATOM 1505 C C . LEU A 1 192 ? 1.008 -1.672 9.988 1.00 67.69 192 LEU A C 1
ATOM 1507 O O . LEU A 1 192 ? 1.119 -2.291 11.049 1.00 67.69 192 LEU A O 1
ATOM 1511 N N . GLY A 1 193 ? 0.966 -0.343 9.945 1.00 69.44 193 GLY A N 1
ATOM 1512 C CA . GLY A 1 193 ? 0.857 0.472 11.151 1.00 69.44 193 GLY A CA 1
ATOM 1513 C C . GLY A 1 193 ? -0.543 0.365 11.752 1.00 69.44 193 GLY A C 1
ATOM 1514 O O . GLY A 1 193 ? -1.537 0.443 11.034 1.00 69.44 193 GLY A O 1
ATOM 1515 N N . ILE A 1 194 ? -0.631 0.210 13.072 1.00 70.88 194 ILE A N 1
ATOM 1516 C CA . ILE A 1 194 ? -1.901 0.255 13.799 1.00 70.88 194 ILE A CA 1
ATOM 1517 C C . ILE A 1 194 ? -2.047 1.649 14.412 1.00 70.88 194 ILE A C 1
ATOM 1519 O O . ILE A 1 194 ? -1.366 1.974 15.385 1.00 70.88 194 ILE A O 1
ATOM 1523 N N . SER A 1 195 ? -2.947 2.459 13.854 1.00 66.06 195 SER A N 1
ATOM 1524 C CA . SER A 1 195 ? -3.365 3.733 14.448 1.00 66.06 195 SER A CA 1
ATOM 1525 C C . SER A 1 195 ? -4.708 3.569 15.155 1.00 66.06 195 SER A C 1
ATOM 1527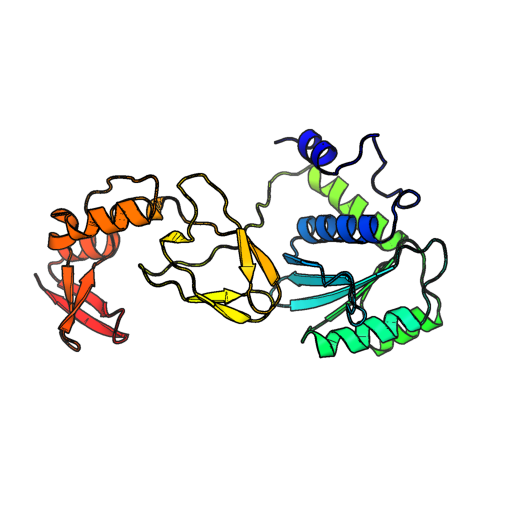 O O . SER A 1 195 ? -5.656 3.023 14.586 1.00 66.06 195 SER A O 1
ATOM 1529 N N . ILE A 1 196 ? -4.775 4.018 16.408 1.00 69.44 196 ILE A N 1
ATOM 1530 C CA . ILE A 1 196 ? -5.972 3.960 17.247 1.00 69.44 196 ILE A CA 1
ATOM 1531 C C . ILE A 1 196 ? -6.377 5.396 17.597 1.00 69.44 196 ILE A C 1
ATOM 1533 O O . ILE A 1 196 ? -5.526 6.136 18.088 1.00 69.44 196 ILE A O 1
ATOM 1537 N N . PRO A 1 197 ? -7.649 5.789 17.400 1.00 66.81 197 PRO A N 1
ATOM 1538 C CA . PRO A 1 197 ? -8.146 7.101 17.814 1.00 66.81 197 PRO A CA 1
ATOM 1539 C C . PRO A 1 197 ? -7.954 7.378 19.317 1.00 66.81 197 PRO A C 1
ATOM 1541 O O . PRO A 1 197 ? -8.074 6.476 20.142 1.00 66.81 197 PRO A O 1
ATOM 1544 N N . ASP A 1 198 ? -7.742 8.634 19.713 1.00 66.25 198 ASP A N 1
ATOM 1545 C CA . ASP A 1 198 ? -7.483 8.975 21.125 1.00 66.25 198 ASP A CA 1
ATOM 1546 C C . ASP A 1 198 ? -8.634 8.589 22.067 1.00 66.25 198 ASP A C 1
ATOM 1548 O O . ASP A 1 198 ? -8.420 8.117 23.188 1.00 66.25 198 ASP A O 1
ATOM 1552 N N . ASN A 1 199 ? -9.879 8.711 21.597 1.00 71.31 199 ASN A N 1
ATOM 1553 C CA . ASN A 1 199 ? -11.068 8.360 22.374 1.00 71.31 199 ASN A CA 1
ATOM 1554 C C . ASN A 1 199 ? -11.184 6.850 22.666 1.00 71.31 199 ASN A C 1
ATOM 1556 O O . ASN A 1 199 ? -11.929 6.463 23.570 1.00 71.31 199 ASN A O 1
ATOM 1560 N N . PHE A 1 200 ? -10.423 5.999 21.972 1.00 76.69 200 PHE A N 1
ATOM 1561 C CA . PHE A 1 200 ? -10.453 4.540 22.115 1.00 76.69 200 PHE A CA 1
ATOM 1562 C C . PHE A 1 200 ? -9.856 4.037 23.436 1.00 76.69 200 PHE A C 1
ATOM 1564 O O . PHE A 1 200 ? -10.088 2.894 23.840 1.00 76.69 200 PHE A O 1
ATOM 1571 N N . TYR A 1 201 ? -9.112 4.905 24.121 1.00 83.75 201 TYR A N 1
ATOM 1572 C CA . TYR A 1 201 ? -8.545 4.670 25.446 1.00 83.75 201 TYR A CA 1
ATOM 1573 C C . TYR A 1 201 ? -9.439 5.192 26.577 1.00 83.75 201 TYR A C 1
ATOM 1575 O O . TYR A 1 201 ? -9.108 5.035 27.749 1.00 83.75 201 TYR A O 1
ATOM 1583 N N . SER A 1 202 ? -10.582 5.799 26.250 1.00 84.88 202 SER A N 1
ATOM 1584 C CA . SER A 1 202 ? -11.498 6.388 27.226 1.00 84.88 202 SER A CA 1
ATOM 1585 C C . SER A 1 202 ? -12.755 5.539 27.415 1.00 84.88 202 SER A C 1
ATOM 1587 O O . SER A 1 202 ? -13.306 4.961 26.478 1.00 84.88 202 SER A O 1
ATOM 1589 N N . CYS A 1 203 ? -13.237 5.440 28.651 1.00 83.50 203 CYS A N 1
ATOM 1590 C CA . CYS A 1 203 ? -14.503 4.780 28.940 1.00 83.50 203 CYS A CA 1
ATOM 1591 C C . CYS A 1 203 ? -15.671 5.573 28.340 1.00 83.50 203 CYS A C 1
ATOM 1593 O O . CYS A 1 203 ? -15.865 6.742 28.669 1.00 83.50 203 CYS A O 1
ATOM 1595 N N . ILE A 1 204 ? -16.513 4.914 27.540 1.00 77.06 204 ILE A N 1
ATOM 1596 C CA . ILE A 1 204 ? -17.672 5.547 26.889 1.00 77.06 204 ILE A CA 1
ATOM 1597 C C . ILE A 1 204 ? -18.629 6.155 27.928 1.00 77.06 204 ILE A C 1
ATOM 1599 O O . ILE A 1 204 ? -19.131 7.256 27.723 1.00 77.06 204 ILE A O 1
ATOM 1603 N N . GLY A 1 205 ? -18.832 5.477 29.065 1.00 78.88 205 GLY A N 1
ATOM 1604 C CA . GLY A 1 205 ? -19.767 5.906 30.106 1.00 78.88 205 GLY A CA 1
ATOM 1605 C C . GLY A 1 205 ? -19.241 7.024 31.011 1.00 78.88 205 GLY A C 1
ATOM 1606 O O . GLY A 1 205 ? -19.921 8.030 31.189 1.00 78.88 205 GLY A O 1
ATOM 1607 N N . CYS A 1 206 ? -18.060 6.848 31.616 1.00 85.00 206 CYS A N 1
ATOM 1608 C CA . CYS A 1 206 ? -17.539 7.769 32.640 1.00 85.00 206 CYS A CA 1
ATOM 1609 C C . CYS A 1 206 ? -16.372 8.654 32.182 1.00 85.00 206 CYS A C 1
ATOM 1611 O O . CYS A 1 206 ? -15.884 9.446 32.980 1.00 85.00 206 CYS A O 1
ATOM 1613 N N . LYS A 1 207 ? -15.898 8.502 30.938 1.00 86.62 207 LYS A N 1
ATOM 1614 C CA . LYS A 1 207 ? -14.771 9.254 30.355 1.00 86.62 207 LYS A CA 1
ATOM 1615 C C . LYS A 1 207 ? -13.417 9.077 31.046 1.00 86.62 207 LYS A C 1
ATOM 1617 O O . LYS A 1 207 ? -12.464 9.753 30.682 1.00 86.62 207 LYS A O 1
ATOM 1622 N N . LYS A 1 208 ? -13.290 8.131 31.983 1.00 85.94 208 LYS A N 1
ATOM 1623 C CA . LYS A 1 208 ? -11.991 7.750 32.551 1.00 85.94 208 LYS A CA 1
ATOM 1624 C C . LYS A 1 208 ? -11.063 7.234 31.447 1.00 85.94 208 LYS A C 1
ATOM 1626 O O . LYS A 1 208 ? -11.494 6.414 30.636 1.00 85.94 208 LYS A O 1
ATOM 1631 N N . GLU A 1 209 ? -9.821 7.704 31.437 1.00 90.12 209 GLU A N 1
ATOM 1632 C CA . GLU A 1 209 ? -8.786 7.288 30.488 1.00 90.12 209 GLU A CA 1
ATOM 1633 C C . GLU A 1 209 ? -7.944 6.116 31.013 1.00 90.12 209 GLU A C 1
ATOM 1635 O O . GLU A 1 209 ? -7.830 5.913 32.225 1.00 90.12 209 GLU A O 1
ATOM 1640 N N . PHE A 1 210 ? -7.359 5.360 30.082 1.00 88.19 210 PHE A N 1
ATOM 1641 C CA . PHE A 1 210 ? -6.516 4.189 30.329 1.00 88.19 210 PHE A CA 1
ATOM 1642 C C . PHE A 1 210 ? -5.306 4.179 29.390 1.00 88.19 210 PHE A C 1
ATOM 1644 O O . PHE A 1 210 ? -5.348 4.774 28.315 1.00 88.19 210 PHE A O 1
ATOM 1651 N N . ASP A 1 211 ? -4.247 3.456 29.754 1.00 86.88 211 ASP A N 1
ATOM 1652 C CA . ASP A 1 211 ? -3.053 3.349 28.906 1.00 86.88 211 ASP A CA 1
ATOM 1653 C C . ASP A 1 211 ? -3.194 2.239 27.860 1.00 86.88 211 ASP A C 1
ATOM 1655 O O . ASP A 1 211 ? -2.534 2.262 26.815 1.00 86.88 211 ASP A O 1
ATOM 1659 N N . THR A 1 212 ? -4.063 1.257 28.122 1.00 85.75 212 THR A N 1
ATOM 1660 C CA . THR A 1 212 ? -4.332 0.142 27.210 1.00 85.75 212 THR A CA 1
ATOM 1661 C C . THR A 1 212 ? -5.821 -0.046 26.938 1.00 85.75 212 THR A C 1
ATOM 1663 O O . THR A 1 212 ? -6.679 0.150 27.802 1.00 85.75 212 THR A O 1
ATOM 1666 N N . VAL A 1 213 ? -6.147 -0.510 25.726 1.00 81.31 213 VAL A N 1
ATOM 1667 C CA . VAL A 1 213 ? -7.529 -0.874 25.361 1.00 81.31 213 VAL A CA 1
ATOM 1668 C C . VAL A 1 213 ? -8.057 -1.995 26.267 1.00 81.31 213 VAL A C 1
ATOM 1670 O O . VAL A 1 213 ? -9.240 -2.012 26.605 1.00 81.31 213 VAL A O 1
ATOM 1673 N N . LYS A 1 214 ? -7.176 -2.899 26.719 1.00 85.00 214 LYS A N 1
ATOM 1674 C CA . LYS A 1 214 ? -7.517 -3.969 27.664 1.00 85.00 214 LYS A CA 1
ATOM 1675 C C . LYS A 1 214 ? -8.028 -3.412 28.996 1.00 85.00 214 LYS A C 1
ATOM 1677 O O . LYS A 1 214 ? -9.104 -3.805 29.432 1.00 85.00 214 LYS A O 1
ATOM 1682 N N . GLU A 1 215 ? -7.302 -2.478 29.606 1.00 86.88 215 GLU A N 1
ATOM 1683 C CA . GLU A 1 215 ? -7.710 -1.842 30.868 1.00 86.88 215 GLU A CA 1
ATOM 1684 C C . GLU A 1 215 ? -9.058 -1.129 30.744 1.00 86.88 215 GLU A C 1
ATOM 1686 O O . GLU A 1 215 ? -9.910 -1.258 31.624 1.00 86.88 215 GLU A O 1
ATOM 1691 N N . ARG A 1 216 ? -9.288 -0.429 29.625 1.00 87.62 216 ARG A N 1
ATOM 1692 C CA . ARG A 1 216 ? -10.582 0.203 29.347 1.00 87.62 216 ARG A CA 1
ATOM 1693 C C . ARG A 1 216 ? -11.714 -0.826 29.292 1.00 87.62 216 ARG A C 1
ATOM 1695 O O . ARG A 1 216 ? -12.767 -0.590 29.885 1.00 87.62 216 ARG A O 1
ATOM 1702 N N . ILE A 1 217 ? -11.526 -1.940 28.580 1.00 81.75 217 ILE A N 1
ATOM 1703 C CA . ILE A 1 217 ? -12.534 -3.010 28.462 1.00 81.75 217 ILE A CA 1
ATOM 1704 C C . ILE A 1 217 ? -12.792 -3.666 29.821 1.00 81.75 217 ILE A C 1
ATOM 1706 O O . ILE A 1 217 ? -13.935 -3.942 30.176 1.00 81.75 217 ILE A O 1
ATOM 1710 N N . ASP A 1 218 ? -11.749 -3.902 30.610 1.00 84.44 218 ASP A N 1
ATOM 1711 C CA . ASP A 1 218 ? -11.913 -4.477 31.942 1.00 84.44 218 ASP A CA 1
ATOM 1712 C C . ASP A 1 218 ? -12.638 -3.505 32.887 1.00 84.44 218 ASP A C 1
ATOM 1714 O O . ASP A 1 218 ? -13.505 -3.918 33.659 1.00 84.44 218 ASP A O 1
ATOM 1718 N N . HIS A 1 219 ? -12.396 -2.199 32.752 1.00 86.19 219 HIS A N 1
ATOM 1719 C CA . HIS A 1 219 ? -13.158 -1.177 33.462 1.00 86.19 219 HIS A CA 1
ATOM 1720 C C . HIS A 1 219 ? -14.623 -1.086 33.009 1.00 86.19 219 HIS A C 1
ATOM 1722 O O . HIS A 1 219 ? -15.509 -0.939 33.855 1.00 86.19 219 HIS A O 1
ATOM 1728 N N . SER A 1 220 ? -14.910 -1.148 31.703 1.00 82.19 220 SER A N 1
ATOM 1729 C CA . SER A 1 220 ? -16.268 -0.945 31.176 1.00 82.19 220 SER A CA 1
ATOM 1730 C C . SER A 1 220 ? -17.258 -1.981 31.717 1.00 82.19 220 SER A C 1
ATOM 1732 O O . SER A 1 220 ? -18.378 -1.612 32.070 1.00 82.19 220 SER A O 1
ATOM 1734 N N . LYS A 1 221 ? -16.812 -3.231 31.913 1.00 82.81 221 LYS A N 1
ATOM 1735 C CA . LYS A 1 221 ? -17.585 -4.322 32.542 1.00 82.81 221 LYS A CA 1
ATOM 1736 C C . LYS A 1 221 ? -18.085 -3.975 33.953 1.00 82.81 221 LYS A C 1
ATOM 1738 O O . LYS A 1 221 ? -19.136 -4.451 34.386 1.00 82.81 221 LYS A O 1
ATOM 1743 N N . LEU A 1 222 ? -17.343 -3.141 34.681 1.00 85.88 222 LEU A N 1
ATOM 1744 C CA . LEU A 1 222 ? -17.637 -2.750 36.064 1.00 85.88 222 LEU A CA 1
ATOM 1745 C C . LEU A 1 222 ? -18.196 -1.321 36.179 1.00 85.88 222 LEU A C 1
ATOM 1747 O O . LEU A 1 222 ? -18.632 -0.906 37.254 1.00 85.88 222 LEU A O 1
ATOM 1751 N N . CYS A 1 223 ? -18.210 -0.552 35.089 1.00 84.19 223 CYS A N 1
ATOM 1752 C CA . CYS A 1 223 ? -18.564 0.860 35.110 1.00 84.19 223 CYS A CA 1
ATOM 1753 C C . CYS A 1 223 ? -20.082 1.079 35.233 1.00 84.19 223 CYS A C 1
ATOM 1755 O O . CYS A 1 223 ? -20.841 0.785 34.309 1.00 84.19 223 CYS A O 1
ATOM 1757 N N . LYS A 1 224 ? -20.531 1.688 36.342 1.00 83.06 224 LYS A N 1
ATOM 1758 C CA . LYS A 1 224 ? -21.954 2.018 36.573 1.00 83.06 224 LYS A CA 1
ATOM 1759 C C . LYS A 1 224 ? -22.559 2.863 35.442 1.00 83.06 224 LYS A C 1
ATOM 1761 O O . LYS A 1 224 ? -23.634 2.544 34.954 1.00 83.06 224 LYS A O 1
ATOM 1766 N N . LYS A 1 225 ? -21.830 3.880 34.963 1.00 79.19 225 LYS A N 1
ATOM 1767 C CA . LYS A 1 225 ? -22.276 4.764 33.869 1.00 79.19 225 LYS A CA 1
ATOM 1768 C C . LYS A 1 225 ? -22.435 4.046 32.528 1.00 79.19 225 LYS A C 1
ATOM 1770 O O . LYS A 1 225 ? -23.230 4.485 31.711 1.00 79.19 225 LYS A O 1
ATOM 1775 N N . VAL A 1 226 ? -21.681 2.972 32.285 1.00 77.69 226 VAL A N 1
ATOM 1776 C CA . VAL A 1 226 ? -21.849 2.144 31.078 1.00 77.69 226 VAL A CA 1
ATOM 1777 C C . VAL A 1 226 ? -23.100 1.284 31.207 1.00 77.69 226 VAL A C 1
ATOM 1779 O O . VAL A 1 226 ? -23.889 1.242 30.272 1.00 77.69 226 VAL A O 1
ATOM 1782 N N . LYS A 1 227 ? -23.326 0.672 32.375 1.00 77.19 227 LYS A N 1
ATOM 1783 C CA . LYS A 1 227 ? -24.539 -0.116 32.650 1.00 77.19 227 LYS A CA 1
ATOM 1784 C C . LYS A 1 227 ? -25.818 0.713 32.502 1.00 77.19 227 LYS A C 1
ATOM 1786 O O . LYS A 1 227 ? -26.774 0.251 31.898 1.00 77.19 227 LYS A O 1
ATOM 1791 N N . GLU A 1 228 ? -25.803 1.969 32.955 1.00 77.69 228 GLU A N 1
ATOM 1792 C CA . GLU A 1 228 ? -26.901 2.935 32.751 1.00 77.69 228 GLU A CA 1
ATOM 1793 C C . GLU A 1 228 ? -27.183 3.251 31.264 1.00 77.69 228 GLU A C 1
ATOM 1795 O O . GLU A 1 228 ? -28.245 3.776 30.941 1.00 77.69 228 GLU A O 1
ATOM 1800 N N . ARG A 1 229 ? -26.241 2.951 30.358 1.00 78.06 229 ARG A N 1
ATOM 1801 C CA . ARG A 1 229 ? -26.347 3.162 28.905 1.00 78.06 229 ARG A CA 1
ATOM 1802 C C . ARG A 1 229 ? -26.569 1.863 28.118 1.00 78.06 229 ARG A C 1
ATOM 1804 O O . ARG A 1 229 ? -26.489 1.899 26.891 1.00 78.06 229 ARG A O 1
ATOM 1811 N N . GLN A 1 230 ? -26.781 0.724 28.781 1.00 82.19 230 GLN A N 1
ATOM 1812 C CA . GLN A 1 230 ? -27.071 -0.543 28.107 1.00 82.19 230 GLN A CA 1
ATOM 1813 C C . GLN A 1 230 ? -28.563 -0.653 27.780 1.00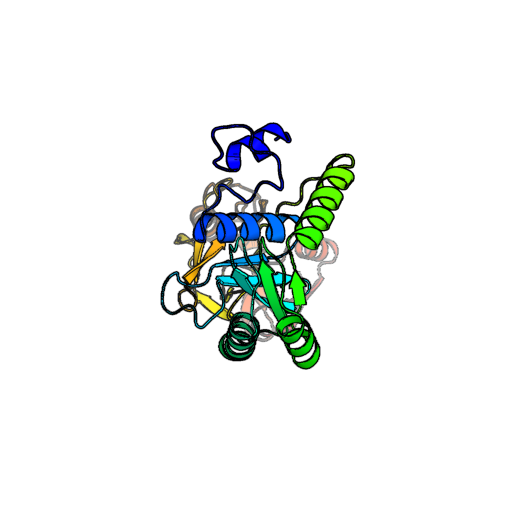 82.19 230 GLN A C 1
ATOM 1815 O O . GLN A 1 230 ? -29.424 -0.462 28.635 1.00 82.19 230 GLN A O 1
ATOM 1820 N N . PHE A 1 231 ? -28.860 -1.000 26.531 1.00 87.31 231 PHE A N 1
ATOM 1821 C CA . PHE A 1 231 ? -30.206 -1.167 25.999 1.00 87.31 231 PHE A CA 1
ATOM 1822 C C . PHE A 1 231 ? -30.353 -2.528 25.330 1.00 87.31 231 PHE A C 1
ATOM 1824 O O . PHE A 1 231 ? -29.392 -3.091 24.813 1.00 87.31 231 PHE A O 1
ATOM 1831 N N . ASN A 1 232 ? -31.585 -3.030 25.278 1.00 88.44 232 ASN A N 1
ATOM 1832 C CA . ASN A 1 232 ? -31.904 -4.294 24.626 1.00 88.44 232 ASN A CA 1
ATOM 1833 C C . ASN A 1 232 ? -32.594 -4.072 23.283 1.00 88.44 232 ASN A C 1
ATOM 1835 O O . ASN A 1 232 ? -33.506 -3.252 23.145 1.00 88.44 232 ASN A O 1
ATOM 1839 N N . CYS A 1 233 ? -32.184 -4.836 22.273 1.00 86.38 233 CYS A N 1
ATOM 1840 C CA . CYS A 1 233 ? -32.882 -4.841 20.997 1.00 86.38 233 CYS A CA 1
ATOM 1841 C C . CYS A 1 233 ? -34.251 -5.519 21.138 1.00 86.38 233 CYS A C 1
ATOM 1843 O O . CYS A 1 233 ? -34.334 -6.675 21.552 1.00 86.38 233 CYS A O 1
ATOM 1845 N N . SER A 1 234 ? -35.327 -4.852 20.715 1.00 90.06 234 SER A N 1
ATOM 1846 C CA . SER A 1 234 ? -36.669 -5.450 20.723 1.00 90.06 234 SER A CA 1
ATOM 1847 C C . SER A 1 234 ? -36.781 -6.696 19.831 1.00 90.06 234 SER A C 1
ATOM 1849 O O . SER A 1 234 ? -37.506 -7.624 20.195 1.00 90.06 234 SER A O 1
ATOM 1851 N N . HIS A 1 235 ? -36.017 -6.745 18.729 1.00 91.31 235 HIS A N 1
ATOM 1852 C CA . HIS A 1 235 ? -36.054 -7.814 17.721 1.00 91.31 235 HIS A CA 1
ATOM 1853 C C . HIS A 1 235 ? -35.215 -9.040 18.081 1.00 91.31 235 HIS A C 1
ATOM 1855 O O . HIS A 1 235 ? -35.688 -10.160 17.941 1.00 91.31 235 HIS A O 1
ATOM 1861 N N . CYS A 1 236 ? -33.959 -8.847 18.495 1.00 90.75 236 CYS A N 1
ATOM 1862 C CA . CYS A 1 236 ? -33.022 -9.956 18.728 1.00 90.75 236 CYS A CA 1
ATOM 1863 C C . CYS A 1 236 ? -32.636 -10.148 20.197 1.00 90.75 236 CYS A C 1
ATOM 1865 O O . CYS A 1 236 ? -31.850 -11.042 20.494 1.00 90.75 236 CYS A O 1
ATOM 1867 N N . LYS A 1 237 ? -33.148 -9.301 21.101 1.00 89.31 237 LYS A N 1
ATOM 1868 C CA . LYS A 1 237 ? -32.897 -9.329 22.552 1.00 89.31 237 LYS A CA 1
ATOM 1869 C C . LYS A 1 237 ? -31.434 -9.162 22.981 1.00 89.31 237 LYS A C 1
ATOM 1871 O O . LYS A 1 237 ? -31.159 -9.209 24.170 1.00 89.31 237 LYS A O 1
ATOM 1876 N N . LYS A 1 238 ? -30.506 -8.923 22.048 1.00 86.25 238 LYS A N 1
ATOM 1877 C CA . LYS A 1 238 ? -29.102 -8.632 22.360 1.00 86.25 238 LYS A CA 1
ATOM 1878 C C . LYS A 1 238 ? -28.950 -7.232 22.960 1.00 86.25 238 LYS A C 1
ATOM 1880 O O . LYS A 1 238 ? -29.621 -6.293 22.516 1.00 86.25 238 LYS A O 1
ATOM 1885 N N . GLU A 1 239 ? -28.036 -7.124 23.919 1.00 83.25 239 GLU A N 1
ATOM 1886 C CA . GLU A 1 239 ? -27.614 -5.870 24.544 1.00 83.25 239 GLU A CA 1
ATOM 1887 C C . GLU A 1 239 ? -26.754 -5.028 23.592 1.00 83.25 239 GLU A C 1
ATOM 1889 O O . GLU A 1 239 ? -25.981 -5.557 22.788 1.00 83.25 239 GLU A O 1
ATOM 1894 N N . PHE A 1 240 ? -26.875 -3.706 23.690 1.00 82.06 240 PHE A N 1
ATOM 1895 C CA . PHE A 1 240 ? -26.038 -2.731 22.994 1.00 82.06 240 PHE A CA 1
ATOM 1896 C C . PHE A 1 240 ? -25.978 -1.407 23.772 1.00 82.06 240 PHE A C 1
ATOM 1898 O O . PHE A 1 240 ? -26.759 -1.187 24.695 1.00 82.06 240 PHE A O 1
ATOM 1905 N N . THR A 1 241 ? -25.052 -0.518 23.416 1.00 82.56 241 THR A N 1
ATOM 1906 C CA . THR A 1 241 ? -24.916 0.820 24.016 1.00 82.56 241 THR A CA 1
ATOM 1907 C C . THR A 1 241 ? -25.164 1.903 22.979 1.00 82.56 241 THR A C 1
ATOM 1909 O O . THR A 1 241 ? -24.863 1.692 21.807 1.00 82.56 241 THR A O 1
ATOM 1912 N N . LEU A 1 242 ? -25.648 3.059 23.424 1.00 80.38 242 LEU A N 1
ATOM 1913 C CA . LEU A 1 242 ? -25.707 4.269 22.602 1.00 80.38 242 LEU A CA 1
ATOM 1914 C C . LEU A 1 242 ? -24.376 5.022 22.637 1.00 80.38 242 LEU A C 1
ATOM 1916 O O . LEU A 1 242 ? -23.678 5.002 23.661 1.00 80.38 242 LEU A O 1
ATOM 1920 N N . ASP A 1 243 ? -24.045 5.704 21.541 1.00 77.19 243 ASP A N 1
ATOM 1921 C CA . ASP A 1 243 ? -22.962 6.688 21.548 1.00 77.19 243 ASP A CA 1
ATOM 1922 C C . ASP A 1 243 ? -23.341 7.956 22.345 1.00 77.19 243 ASP A C 1
ATOM 1924 O O . ASP A 1 243 ? -24.413 8.047 22.952 1.00 77.19 243 ASP A O 1
ATOM 1928 N N . ASP A 1 244 ? -22.423 8.923 22.441 1.00 70.56 244 ASP A N 1
ATOM 1929 C CA . ASP A 1 244 ? -22.657 10.119 23.256 1.00 70.56 244 ASP A CA 1
ATOM 1930 C C . ASP A 1 244 ? -23.767 11.022 22.715 1.00 70.56 244 ASP A C 1
ATOM 1932 O O . ASP A 1 244 ? -24.465 11.647 23.517 1.00 70.56 244 ASP A O 1
ATOM 1936 N N . ASP A 1 245 ? -23.925 11.119 21.399 1.00 80.94 245 ASP A N 1
ATOM 1937 C CA . ASP A 1 245 ? -24.893 12.021 20.781 1.00 80.94 245 ASP A CA 1
ATOM 1938 C C . ASP A 1 245 ? -26.278 11.373 20.764 1.00 80.94 245 ASP A C 1
ATOM 1940 O O . ASP A 1 245 ? -27.251 11.996 21.198 1.00 80.94 245 ASP A O 1
ATOM 1944 N N . GLU A 1 246 ? -26.348 10.083 20.431 1.00 86.44 246 GLU A N 1
ATOM 1945 C CA . GLU A 1 246 ? -27.540 9.253 20.583 1.00 86.44 246 GLU A CA 1
ATOM 1946 C C . GLU A 1 246 ? -28.035 9.246 22.037 1.00 86.44 246 GLU A C 1
ATOM 1948 O O . GLU A 1 246 ? -29.216 9.466 22.306 1.00 86.44 246 GLU A O 1
ATOM 1953 N N . PHE A 1 247 ? -27.152 9.044 23.022 1.00 84.50 247 PHE A N 1
ATOM 1954 C CA . PHE A 1 247 ? -27.562 9.007 24.428 1.00 84.50 247 PHE A CA 1
ATOM 1955 C C . PHE A 1 247 ? -28.069 10.369 24.928 1.00 84.50 247 PHE A C 1
ATOM 1957 O O . PHE A 1 247 ? -29.055 10.432 25.673 1.00 84.50 247 PHE A O 1
ATOM 1964 N N . LYS A 1 248 ? -27.440 11.477 24.509 1.00 85.06 248 LYS A N 1
ATOM 1965 C CA . LYS A 1 248 ? -27.936 12.837 24.792 1.00 85.06 248 LYS A CA 1
ATOM 1966 C C . LYS A 1 248 ? -29.306 13.075 24.156 1.00 85.06 248 LYS A C 1
ATOM 1968 O O . LYS A 1 248 ? -30.189 13.651 24.790 1.00 85.06 248 LYS A O 1
ATOM 1973 N N . GLU A 1 249 ? -29.508 12.622 22.923 1.00 89.75 249 GLU A N 1
ATOM 1974 C CA . GLU A 1 249 ? -30.795 12.746 22.247 1.00 89.75 249 GLU A CA 1
ATOM 1975 C C . GLU A 1 249 ? -31.878 11.920 22.949 1.00 89.75 249 GLU A C 1
ATOM 1977 O O . GLU A 1 249 ? -32.952 12.445 23.250 1.00 89.75 249 GLU A O 1
ATOM 1982 N N . PHE A 1 250 ? -31.580 10.666 23.289 1.00 89.56 250 PHE A N 1
ATOM 1983 C CA . PHE A 1 250 ? -32.491 9.782 24.008 1.00 89.56 250 PHE A CA 1
ATOM 1984 C C . PHE A 1 250 ? -32.879 10.350 25.378 1.00 89.56 250 PHE A C 1
ATOM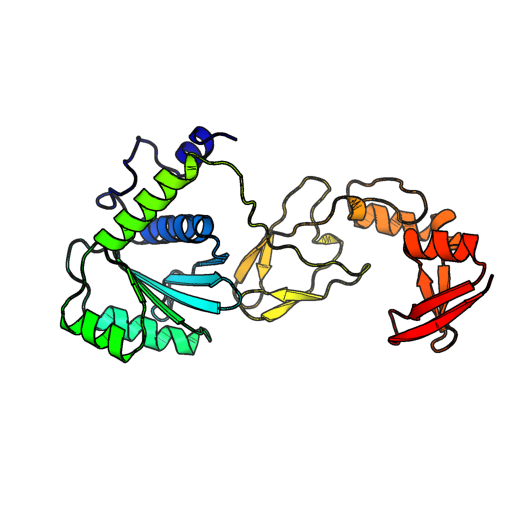 1986 O O . PHE A 1 250 ? -34.057 10.371 25.734 1.00 89.56 250 PHE A O 1
ATOM 1993 N N . THR A 1 251 ? -31.914 10.869 26.142 1.00 86.69 251 THR A N 1
ATOM 1994 C CA . THR A 1 251 ? -32.187 11.485 27.452 1.00 86.69 251 THR A CA 1
ATOM 1995 C C . THR A 1 251 ? -33.052 12.740 27.342 1.00 86.69 251 THR A C 1
ATOM 1997 O O . THR A 1 251 ? -33.872 12.972 28.234 1.00 86.69 251 THR A O 1
ATOM 2000 N N . LYS A 1 252 ? -32.930 13.500 26.244 1.00 91.38 252 LYS A N 1
ATOM 2001 C CA . LYS A 1 252 ? -33.734 14.700 25.967 1.00 91.38 252 LYS A CA 1
ATOM 2002 C C . LYS A 1 252 ? -35.144 14.379 25.457 1.00 91.38 252 LYS A C 1
ATOM 2004 O O . LYS A 1 252 ? -36.101 14.986 25.925 1.00 91.38 252 LYS A O 1
ATOM 2009 N N . LYS A 1 253 ? -35.279 13.465 24.490 1.00 92.75 253 LYS A N 1
ATOM 2010 C CA . LYS A 1 253 ? -36.556 13.149 23.818 1.00 92.75 253 LYS A CA 1
ATOM 2011 C C . LYS A 1 253 ? -37.358 12.043 24.510 1.00 92.75 253 LYS A C 1
ATOM 2013 O O . LYS A 1 253 ? -38.556 11.926 24.278 1.00 92.75 253 LYS A O 1
ATOM 2018 N N . GLY A 1 254 ? -36.714 11.201 25.320 1.00 88.31 254 GLY A N 1
ATOM 2019 C CA . GLY A 1 254 ? -37.325 10.022 25.945 1.00 88.31 254 GLY A CA 1
ATOM 2020 C C . GLY A 1 254 ? -37.617 8.867 24.977 1.00 88.31 254 GLY A C 1
ATOM 2021 O O . GLY A 1 254 ? -38.096 7.816 25.397 1.00 88.31 254 GLY A O 1
ATOM 2022 N N . ASN A 1 255 ? -37.331 9.036 23.687 1.00 90.50 255 ASN A N 1
ATOM 2023 C CA . ASN A 1 255 ? -37.359 7.985 22.682 1.00 90.50 255 ASN A CA 1
ATOM 2024 C C . ASN A 1 255 ? -36.300 8.254 21.606 1.00 90.50 255 ASN A C 1
ATOM 2026 O O . ASN A 1 255 ? -35.927 9.404 21.375 1.00 90.50 255 ASN A O 1
ATOM 2030 N N . LEU A 1 256 ? -35.794 7.188 20.987 1.00 92.31 256 LEU A N 1
ATOM 2031 C CA . LEU A 1 256 ? -34.799 7.278 19.920 1.00 92.31 256 LEU A CA 1
ATOM 2032 C C . LEU A 1 256 ? -34.884 6.061 18.998 1.00 92.31 256 LEU A C 1
ATOM 2034 O O . LEU A 1 256 ? -34.961 4.923 19.465 1.00 92.31 256 LEU A O 1
ATOM 2038 N N . LYS A 1 257 ? -34.840 6.291 17.684 1.00 92.31 257 LYS A N 1
ATOM 2039 C CA . LYS A 1 257 ? -34.753 5.224 16.684 1.00 92.31 257 LYS A CA 1
ATOM 2040 C C . LYS A 1 257 ? -33.283 4.967 16.359 1.00 92.31 257 LYS A C 1
ATOM 2042 O O . LYS A 1 257 ? -32.631 5.846 15.813 1.00 92.31 257 LYS A O 1
ATOM 2047 N N . VAL A 1 258 ? -32.800 3.766 16.659 1.00 89.56 258 VAL A N 1
ATOM 2048 C CA . VAL A 1 258 ? -31.400 3.358 16.457 1.00 89.56 258 VAL A CA 1
ATOM 2049 C C . VAL A 1 258 ? -31.323 2.024 15.733 1.00 89.56 258 VAL A C 1
ATOM 2051 O O . VAL A 1 258 ? -32.159 1.143 15.941 1.00 89.56 258 VAL A O 1
ATOM 2054 N N . GLU A 1 259 ? -30.327 1.841 14.875 1.00 88.31 259 GLU A N 1
ATOM 2055 C CA . GLU A 1 259 ? -30.107 0.562 14.205 1.00 88.31 259 GLU A CA 1
ATOM 2056 C C . GLU A 1 259 ? -29.387 -0.410 15.150 1.00 88.31 259 GLU A C 1
ATOM 2058 O O . GLU A 1 259 ? -28.334 -0.101 15.702 1.00 88.31 259 GLU A O 1
ATOM 2063 N N . CYS A 1 260 ? -29.932 -1.614 15.347 1.00 81.00 260 CYS A N 1
ATOM 2064 C CA . CYS A 1 260 ? -29.257 -2.608 16.173 1.00 81.00 260 CYS A CA 1
ATOM 2065 C C . CYS A 1 260 ? -27.958 -3.078 15.491 1.00 81.00 260 CYS A C 1
ATOM 2067 O O . CYS A 1 260 ? -28.026 -3.661 14.405 1.00 81.00 260 CYS A O 1
ATOM 2069 N N . PRO A 1 261 ? -26.782 -2.966 16.136 1.00 77.06 261 PRO A N 1
ATOM 2070 C CA . PRO A 1 261 ? -25.515 -3.344 15.513 1.00 77.06 261 PRO A CA 1
ATOM 2071 C C . PRO A 1 261 ? -25.436 -4.839 15.175 1.00 77.06 261 PRO A C 1
ATOM 2073 O O . PRO A 1 261 ? -24.751 -5.201 14.217 1.00 77.06 261 PRO A O 1
ATOM 2076 N N . ALA A 1 262 ? -26.165 -5.682 15.918 1.00 77.31 262 ALA A N 1
ATOM 2077 C CA . ALA A 1 262 ? -26.135 -7.135 15.787 1.00 77.31 262 ALA A CA 1
ATOM 2078 C C . ALA A 1 262 ? -27.097 -7.705 14.731 1.00 77.31 262 ALA A C 1
ATOM 2080 O O . ALA A 1 262 ? -26.760 -8.702 14.102 1.00 77.31 262 ALA A O 1
ATOM 2081 N N . CYS A 1 263 ? -28.295 -7.133 14.557 1.00 87.31 263 CYS A N 1
ATOM 2082 C CA . CYS A 1 263 ? -29.291 -7.647 13.601 1.00 87.31 263 CYS A CA 1
ATOM 2083 C C . CYS A 1 263 ? -29.659 -6.661 12.487 1.00 87.31 263 CYS A C 1
ATOM 2085 O O . CYS A 1 263 ? -30.488 -7.000 11.648 1.00 87.31 263 CYS A O 1
ATOM 2087 N N . LYS A 1 264 ? -29.076 -5.453 12.493 1.00 88.31 264 LYS A N 1
ATOM 2088 C CA . LYS A 1 264 ? -29.279 -4.387 11.496 1.00 88.31 264 LYS A CA 1
ATOM 2089 C C . LYS A 1 264 ? -30.728 -3.902 11.351 1.00 88.31 264 LYS A C 1
ATOM 2091 O O . LYS A 1 264 ? -31.069 -3.159 10.440 1.00 88.31 264 LYS A O 1
ATOM 2096 N N . LYS A 1 265 ? -31.617 -4.307 12.266 1.00 89.44 265 LYS A N 1
ATOM 2097 C CA . LYS A 1 265 ? -33.004 -3.831 12.315 1.00 89.44 265 LYS A CA 1
ATOM 2098 C C . LYS A 1 265 ? -33.092 -2.557 13.142 1.00 89.44 265 LYS A C 1
ATOM 2100 O O . LYS A 1 265 ? -32.491 -2.458 14.213 1.00 89.44 265 LYS A O 1
ATOM 2105 N N . ASN A 1 266 ? -33.915 -1.624 12.677 1.00 90.50 266 ASN A N 1
ATOM 2106 C CA . ASN A 1 266 ? -34.250 -0.419 13.423 1.00 90.50 266 ASN A CA 1
ATOM 2107 C C . ASN A 1 266 ? -35.016 -0.774 14.703 1.00 90.50 266 ASN A C 1
ATOM 2109 O O . ASN A 1 266 ? -36.079 -1.401 14.667 1.00 90.50 266 ASN A O 1
ATOM 2113 N N . ASN A 1 267 ? -34.461 -0.353 15.831 1.00 89.19 267 ASN A N 1
ATOM 2114 C CA . ASN A 1 267 ? -35.013 -0.493 17.163 1.00 89.19 267 ASN A CA 1
ATOM 2115 C C . ASN A 1 267 ? -35.514 0.871 17.645 1.00 89.19 267 ASN A C 1
ATOM 2117 O O . ASN A 1 267 ? -34.811 1.873 17.532 1.00 89.19 267 ASN A O 1
ATOM 2121 N N . MET A 1 268 ? -36.726 0.910 18.191 1.00 91.44 268 MET A N 1
ATOM 2122 C CA . MET A 1 268 ? -37.256 2.108 18.833 1.00 91.44 268 MET A CA 1
ATOM 2123 C C . MET A 1 268 ? -37.027 1.990 20.338 1.00 91.44 268 MET A C 1
ATOM 2125 O O . MET A 1 268 ? -37.694 1.196 21.000 1.00 91.44 268 MET A O 1
ATOM 2129 N N . LEU A 1 269 ? -36.083 2.764 20.864 1.00 89.06 269 LEU A N 1
ATOM 2130 C CA . LEU A 1 269 ? -35.861 2.900 22.297 1.00 89.06 269 LEU A CA 1
ATOM 2131 C C . LEU A 1 269 ? -36.892 3.851 22.891 1.00 89.06 269 LEU A C 1
ATOM 2133 O O . LEU A 1 269 ? -37.218 4.877 22.294 1.00 89.06 269 LEU A O 1
ATOM 2137 N N . LYS A 1 270 ? -37.392 3.510 24.075 1.00 86.88 270 LYS A N 1
ATOM 2138 C CA . LYS A 1 270 ? -38.307 4.325 24.874 1.00 86.88 270 LYS A CA 1
ATOM 2139 C C . LYS A 1 270 ? -37.829 4.277 26.324 1.00 86.88 270 LYS A C 1
ATOM 2141 O O . LYS A 1 270 ? -37.319 3.239 26.746 1.00 86.88 270 LYS A O 1
ATOM 2146 N N . LYS A 1 271 ? -37.912 5.417 27.005 1.00 79.31 271 LYS A N 1
ATOM 2147 C CA . LYS A 1 271 ? -37.545 5.577 28.414 1.00 79.31 271 LYS A CA 1
ATOM 2148 C C . LYS A 1 271 ? -38.468 4.788 29.336 1.00 79.31 271 LYS A C 1
ATOM 2150 O O . LYS A 1 271 ? -39.646 4.605 28.955 1.00 79.31 271 LYS A O 1
#

Foldseek 3Di:
DDVVVVQVVLPDPDDDPQLPLVPDDQVNQLVVVCVLLVLVVWDKDAADPPPSQLFGIWIDDPNFIEGEHEDADQEADELVSVVSQLRVCVVQVGPAYEYEYQAHYDPRNVVSCVVSVYHYHYSVNSVVSVVVSVVCVVDDDDDDPADEDDDDPQADFDADSRRRDTDHDHQVQAAWVPDWDWDQDPPRRTTHIYDDDLCCQAAQFPRDGDRGNVVNVVVLVVDPRNVVQWDAAPPPRDIDGDGPVQVVVCVVVQWDWDQDPPPRDTGIGGD

pLDDT: mean 76.3, std 17.82, range [29.17, 97.56]

Radius of gyration: 25.08 Å; chains: 1; bounding box: 66×41×65 Å

Secondary structure (DSSP, 8-state):
--HHHHHHHT--SS---TT-GGG--HHHHHHHHHHHHHHTT-EEEEPPSSS-TT-SEEEEETTEEEEEEEE--SSEE-HHHHHHHHHHHHHTT-SEEEEEESSEE-HHHHHHHHHTTEEEE-HHHHHHHHHHHHHHTTS-------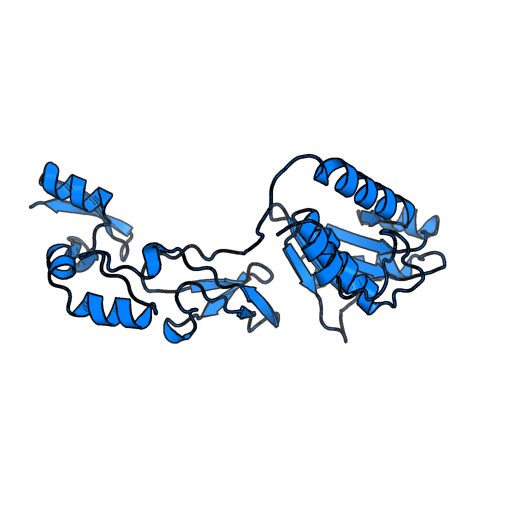-B----TT--EEE-TTT--EEE--GGGSPPTT--EEEE-TTT--EEEEB--GGGGB-TTT--B-SSHHHHHHHHTT-HHHHTTEEE-TTT--EEE--HHHHHHHHHHSEEEEE-TTT--EEEEE-